Protein AF-A0A813IYH9-F1 (afdb_monomer)

Solvent-accessible surface area (backbone atoms only — not comparable to full-atom values): 14581 Å² total; per-residue (Å²): 130,84,79,92,54,54,24,44,73,44,35,47,53,50,21,51,44,41,64,74,62,58,77,65,83,88,53,50,68,46,83,44,30,84,19,68,33,44,67,48,35,49,50,47,34,58,56,35,36,60,92,52,82,44,44,76,41,50,66,57,37,40,50,68,59,30,49,50,38,15,50,58,28,40,51,45,28,56,52,36,56,56,47,36,53,55,45,50,59,29,27,66,86,48,59,69,64,43,37,53,19,44,49,46,25,40,50,20,48,37,49,28,21,47,28,38,19,50,25,35,68,34,65,82,70,44,72,68,53,32,49,54,30,46,38,45,28,60,36,20,54,36,41,30,56,37,18,59,46,32,38,58,42,46,56,78,42,68,88,40,67,69,53,52,50,51,52,52,49,36,48,53,52,23,54,52,48,34,51,43,61,69,71,56,80,59,92,58,46,69,59,54,53,51,50,49,54,50,51,59,66,52,56,51,66,86,50,41,68,62,51,32,63,76,45,33,71,72,33,34,49,26,48,52,49,13,54,48,27,48,60,67,19,45,63,30,60,71,65,50,50,69,56,98,86,39,49,16,56,41,52,20,49,51,22,46,48,52,12,49,50,27,41,47,51,25,39,42,62,55,64,34,40,46,91,92,58,80,90,73,80,85,125

InterPro domains:
  IPR004254 AdipoR/Haemolysin-III-related [PF03006] (62-264)
  IPR004254 AdipoR/Haemolysin-III-related [PTHR20855] (63-270)

pLDDT: mean 90.25, std 11.67, range [32.31, 98.81]

Radius of gyration: 22.2 Å; Cα contacts (8 Å, |Δi|>4): 341; chains: 1; bounding box: 60×32×71 Å

Mean predicted aligned error: 6.51 Å

Foldseek 3Di:
DPDPACEQVNLQVVLVCLQVVDQPPPAQEDERLPRLHAPVSVVSNVVSCVPPSYDYHHLNNCLVQLVLQLVLLVVQLVCLVVLLVLLCLLCVPPDPQLNVLSVLLSVLSNQLSVLRNLLSVCVPVDDVSNLVSVLSNLLSLLSNLLSLLSLLLCQLPPPPPVSVVLSVVSVVLSVVLSCCSNPPDDPCSVVSSVCSSLCSLCSCVVVLVVSCVLQDDVLNVLQVQLSCLQVVLVCLVVVQGDDPNHGSSSVSSVSNSSSSVSSSVSCDPRRRDHPPPDPPPPD

Structure (mmCIF, N/CA/C/O backbone):
data_AF-A0A813IYH9-F1
#
_entry.id   AF-A0A813IYH9-F1
#
loop_
_atom_site.group_PDB
_atom_site.id
_atom_site.type_symbol
_atom_site.label_atom_id
_atom_site.label_alt_id
_atom_site.label_comp_id
_atom_site.label_asym_id
_atom_site.label_entity_id
_atom_site.label_seq_id
_atom_site.pdbx_PDB_ins_code
_atom_site.Cartn_x
_atom_site.Cartn_y
_atom_site.Cartn_z
_atom_site.occupancy
_atom_site.B_iso_or_equiv
_atom_site.auth_seq_id
_atom_site.auth_comp_id
_atom_site.auth_asym_id
_atom_site.auth_atom_id
_atom_site.pdbx_PDB_model_num
ATOM 1 N N . MET A 1 1 ? -38.946 -14.714 20.397 1.00 42.00 1 MET A N 1
ATOM 2 C CA . MET A 1 1 ? -38.180 -13.608 21.008 1.00 42.00 1 MET A CA 1
ATOM 3 C C . MET A 1 1 ? -37.531 -12.836 19.873 1.00 42.00 1 MET A C 1
ATOM 5 O O . MET A 1 1 ? -36.774 -13.445 19.130 1.00 42.00 1 MET A O 1
ATOM 9 N N . ARG A 1 2 ? -37.888 -11.562 19.658 1.00 47.09 2 ARG A N 1
ATOM 10 C CA . ARG A 1 2 ? -37.080 -10.690 18.791 1.00 47.09 2 ARG A CA 1
ATOM 11 C C . ARG A 1 2 ? -35.752 -10.514 19.517 1.00 47.09 2 ARG A C 1
ATOM 13 O O . ARG A 1 2 ? -35.753 -10.178 20.694 1.00 47.09 2 ARG A O 1
ATOM 20 N N . SER A 1 3 ? -34.667 -10.886 18.866 1.00 53.50 3 SER A N 1
ATOM 21 C CA . SER A 1 3 ? -33.324 -10.895 19.426 1.00 53.50 3 SER A CA 1
ATOM 22 C C . SER A 1 3 ? -32.951 -9.521 20.004 1.00 53.50 3 SER A C 1
ATOM 24 O O . SER A 1 3 ? -32.983 -8.528 19.279 1.00 53.50 3 SER A O 1
ATOM 26 N N . CYS A 1 4 ? -32.637 -9.463 21.303 1.00 66.00 4 CYS A N 1
ATOM 27 C CA . CYS A 1 4 ? -32.217 -8.255 22.022 1.00 66.00 4 CYS A CA 1
ATOM 28 C C . CYS A 1 4 ? -30.776 -7.869 21.647 1.00 66.00 4 CYS A C 1
ATOM 30 O O . CYS A 1 4 ? -29.873 -7.977 22.471 1.00 66.00 4 CYS A O 1
ATOM 32 N N . HIS A 1 5 ? -30.545 -7.485 20.395 1.00 76.31 5 HIS A N 1
ATOM 33 C CA . HIS A 1 5 ? -29.257 -6.950 19.959 1.00 76.31 5 HIS A CA 1
ATOM 34 C C . HIS A 1 5 ? -29.277 -5.429 20.042 1.00 76.31 5 HIS A C 1
ATOM 36 O O . HIS A 1 5 ? -30.261 -4.803 19.646 1.00 76.31 5 HIS A O 1
ATOM 42 N N . PHE A 1 6 ? -28.187 -4.850 20.540 1.00 81.75 6 PHE A N 1
ATOM 43 C CA . PHE A 1 6 ? -28.007 -3.400 20.608 1.00 81.75 6 PHE A CA 1
ATOM 44 C C . PHE A 1 6 ? -28.082 -2.760 19.209 1.00 81.75 6 PHE A C 1
ATOM 46 O O . PHE A 1 6 ? -28.800 -1.780 19.007 1.00 81.75 6 PHE A O 1
ATOM 53 N N . GLY A 1 7 ? -27.400 -3.364 18.228 1.00 85.00 7 GLY A N 1
ATOM 54 C CA . GLY A 1 7 ? -27.323 -2.885 16.849 1.00 85.00 7 GLY A CA 1
ATOM 55 C C . GLY A 1 7 ? -26.677 -1.502 16.716 1.00 85.00 7 GLY A C 1
ATOM 56 O O . GLY A 1 7 ? -26.267 -0.883 17.698 1.00 85.00 7 GLY A O 1
ATOM 57 N N . ASP A 1 8 ? -26.617 -0.992 15.484 1.00 84.81 8 ASP A N 1
ATOM 58 C CA . ASP A 1 8 ? -26.091 0.354 15.216 1.00 84.81 8 ASP A CA 1
ATOM 59 C C . ASP A 1 8 ? -26.911 1.452 15.893 1.00 84.81 8 ASP A C 1
ATOM 61 O O . ASP A 1 8 ? -26.346 2.293 16.580 1.00 84.81 8 ASP A O 1
ATOM 65 N N . ALA A 1 9 ? -28.241 1.408 15.777 1.00 86.88 9 ALA A N 1
ATOM 66 C CA . ALA A 1 9 ? -29.108 2.438 16.352 1.00 86.88 9 ALA A CA 1
ATOM 67 C C . ALA A 1 9 ? -28.973 2.537 17.883 1.00 86.88 9 ALA A C 1
ATOM 69 O O . ALA A 1 9 ? -28.936 3.637 18.431 1.00 86.88 9 ALA A O 1
ATOM 70 N N . GLY A 1 10 ? -28.873 1.397 18.578 1.00 88.25 10 GLY A N 1
ATOM 71 C CA . GLY A 1 10 ? -28.616 1.388 20.016 1.00 88.25 10 GLY A CA 1
ATOM 72 C C . GLY A 1 10 ? -27.214 1.898 20.341 1.00 88.25 10 GLY A C 1
ATOM 73 O O . GLY A 1 10 ? -27.052 2.693 21.264 1.00 88.25 10 GLY A O 1
ATOM 74 N N . GLY A 1 11 ? -26.208 1.483 19.564 1.00 88.56 11 GLY A N 1
ATOM 75 C CA . GLY A 1 11 ? -24.818 1.894 19.754 1.00 88.56 11 GLY A CA 1
ATOM 76 C C . GLY A 1 11 ? -24.604 3.396 19.568 1.00 88.56 11 GLY A C 1
ATOM 77 O O . GLY A 1 11 ? -23.936 4.016 20.390 1.00 88.56 11 GLY A O 1
ATOM 78 N N . GLU A 1 12 ? -25.208 3.990 18.540 1.00 89.44 12 GLU A N 1
ATOM 79 C CA . GLU A 1 12 ? -25.157 5.432 18.276 1.00 89.44 12 GLU A CA 1
ATOM 80 C C . GLU A 1 12 ? -25.845 6.229 19.389 1.00 89.44 12 GLU A C 1
ATOM 82 O O . GLU A 1 12 ? -25.273 7.195 19.894 1.0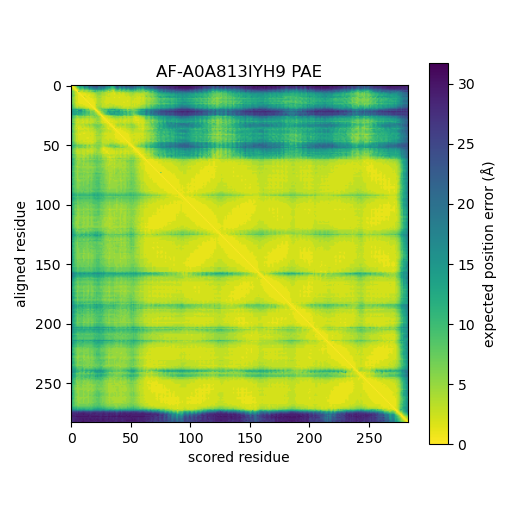0 89.44 12 GLU A O 1
ATOM 87 N N . LEU A 1 13 ? -27.030 5.790 19.831 1.00 89.38 13 LEU A N 1
ATOM 88 C CA . LEU A 1 13 ? -27.735 6.420 20.950 1.00 89.38 13 LEU A CA 1
ATOM 89 C C . LEU A 1 13 ? -26.902 6.364 22.235 1.00 89.38 13 LEU A C 1
ATOM 91 O O . LEU A 1 13 ? -26.807 7.347 22.964 1.00 89.38 13 LEU A O 1
ATOM 95 N N . PHE A 1 14 ? -26.282 5.220 22.516 1.00 89.88 14 PHE A N 1
ATOM 96 C CA . PHE A 1 14 ? -25.460 5.058 23.708 1.00 89.88 14 PHE A CA 1
ATOM 97 C C . PHE A 1 14 ? -24.167 5.878 23.644 1.00 89.88 14 PHE A C 1
ATOM 99 O O . PHE A 1 14 ? -23.770 6.450 24.655 1.00 89.88 14 PHE A O 1
ATOM 106 N N . ALA A 1 15 ? -23.542 6.003 22.469 1.00 88.56 15 ALA A N 1
ATOM 107 C CA . ALA A 1 15 ? -22.408 6.905 22.274 1.00 88.56 15 ALA A CA 1
ATOM 108 C C . ALA A 1 15 ? -22.801 8.365 22.558 1.00 88.56 15 ALA A C 1
ATOM 110 O O . ALA A 1 15 ? -22.098 9.038 23.307 1.00 88.56 15 ALA A O 1
ATOM 111 N N . ALA A 1 16 ? -23.952 8.818 22.050 1.00 88.12 16 ALA A N 1
ATOM 112 C CA . ALA A 1 16 ? -24.463 10.163 22.320 1.00 88.12 16 ALA A CA 1
ATOM 113 C C . ALA A 1 16 ? -24.704 10.404 23.823 1.00 88.12 16 ALA A C 1
ATOM 115 O O . ALA A 1 16 ? -24.289 11.430 24.356 1.00 88.12 16 ALA A O 1
ATOM 116 N N . LEU A 1 17 ? -25.281 9.430 24.538 1.00 87.38 17 LEU A N 1
ATOM 117 C CA . LEU A 1 17 ? -25.484 9.522 25.992 1.00 87.38 17 LEU A CA 1
ATOM 118 C C . LEU A 1 17 ? -24.164 9.636 26.774 1.00 87.38 17 LEU A C 1
ATOM 120 O O . LEU A 1 17 ? -24.090 10.369 27.761 1.00 87.38 17 LEU A O 1
ATOM 124 N N . LEU A 1 18 ? -23.122 8.921 26.341 1.00 86.50 18 LEU A N 1
ATOM 125 C CA . LEU A 1 18 ? -21.789 9.008 26.945 1.00 86.50 18 LEU A CA 1
ATOM 126 C C . LEU A 1 18 ? -21.128 10.374 26.689 1.00 86.50 18 LEU A C 1
ATOM 128 O O . LEU A 1 18 ? -20.447 10.892 27.576 1.00 86.50 18 LEU A O 1
ATOM 132 N N . GLU A 1 19 ? -21.340 10.967 25.511 1.00 85.06 19 GLU A N 1
ATOM 133 C CA . GLU A 1 19 ? -20.837 12.304 25.155 1.00 85.06 19 GLU A CA 1
ATOM 134 C C . GLU A 1 19 ? -21.547 13.430 25.919 1.00 85.06 19 GLU A C 1
ATOM 136 O O . GLU A 1 19 ? -20.905 14.409 26.302 1.00 85.06 19 GLU A O 1
ATOM 141 N N . GLU A 1 20 ? -22.841 13.279 26.210 1.00 84.31 20 GLU A N 1
ATOM 142 C CA . GLU A 1 20 ? -23.630 14.226 27.016 1.00 84.31 20 GLU A CA 1
ATOM 143 C C . GLU A 1 20 ? -23.222 14.258 28.502 1.00 84.31 20 GLU A C 1
ATOM 145 O O . GLU A 1 20 ? -23.741 15.063 29.277 1.00 84.31 20 GLU A O 1
ATOM 150 N N . GLY A 1 21 ? -22.271 13.414 28.916 1.00 69.38 21 GLY A N 1
ATOM 151 C CA . GLY A 1 21 ? -21.740 13.405 30.276 1.00 69.38 21 GLY A CA 1
ATOM 152 C C . GLY A 1 21 ? -22.703 12.806 31.299 1.00 69.38 21 GLY A C 1
ATOM 153 O O . GLY A 1 21 ? -22.563 13.080 32.491 1.00 69.38 21 GLY A O 1
ATOM 154 N N . GLN A 1 22 ? -23.669 11.988 30.862 1.00 67.69 22 GLN A N 1
ATOM 155 C CA . GLN A 1 22 ? -24.487 11.220 31.794 1.00 67.69 22 GLN A CA 1
ATOM 156 C C . GLN A 1 22 ? -23.584 10.271 32.587 1.00 67.69 22 GLN A C 1
ATOM 158 O O . GLN A 1 22 ? -22.950 9.375 32.026 1.00 67.69 22 GLN A O 1
ATOM 163 N N . GLU A 1 23 ? -23.501 10.481 33.903 1.00 63.59 23 GLU A N 1
ATOM 164 C CA . GLU A 1 23 ? -22.720 9.608 34.772 1.00 63.59 23 GLU A CA 1
ATOM 165 C C . GLU A 1 23 ? -23.307 8.195 34.747 1.00 63.59 23 GLU A C 1
ATOM 167 O O . GLU A 1 23 ? -24.430 7.941 35.188 1.00 63.59 23 GLU A O 1
ATOM 172 N N . VAL A 1 24 ? -22.514 7.243 34.257 1.00 65.94 24 VAL A N 1
ATOM 173 C CA . VAL A 1 24 ? -22.833 5.817 34.330 1.00 65.94 24 VAL A CA 1
ATOM 174 C C . VAL A 1 24 ? -22.566 5.359 35.767 1.00 65.94 24 VAL A C 1
ATOM 176 O O . VAL A 1 24 ? -21.493 4.850 36.093 1.00 65.94 24 VAL A O 1
ATOM 179 N N . HIS A 1 25 ? -23.503 5.631 36.679 1.00 70.31 25 HIS A N 1
ATOM 180 C CA . HIS A 1 25 ? -23.331 5.357 38.108 1.00 70.31 25 HIS A CA 1
ATOM 181 C C . HIS A 1 25 ? -23.068 3.861 38.366 1.00 70.31 25 HIS A C 1
ATOM 183 O O . HIS A 1 25 ? -23.961 3.024 38.251 1.00 70.31 25 HIS A O 1
ATOM 189 N N . GLY A 1 26 ? -21.826 3.529 38.733 1.00 77.00 26 GLY A N 1
ATOM 190 C CA . GLY A 1 26 ? -21.407 2.191 39.167 1.00 77.00 26 GLY A CA 1
ATOM 191 C C . GLY A 1 26 ? -21.170 1.160 38.057 1.00 77.00 26 GLY A C 1
ATOM 192 O O . GLY A 1 26 ? -20.737 0.050 38.364 1.00 77.00 26 GLY A O 1
ATOM 193 N N . LEU A 1 27 ? -21.412 1.492 36.783 1.00 82.62 27 LEU A N 1
ATOM 194 C CA . LEU A 1 27 ? -21.144 0.577 35.672 1.00 82.62 27 LEU A CA 1
ATOM 195 C C . LEU A 1 27 ? -19.681 0.699 35.229 1.00 82.62 27 LEU A C 1
ATOM 197 O O . LEU A 1 27 ? -19.296 1.645 34.547 1.00 82.62 27 LEU A O 1
ATOM 201 N N . GLU A 1 28 ? -18.860 -0.272 35.617 1.00 85.62 28 GLU A N 1
ATOM 202 C CA . GLU A 1 28 ? -17.426 -0.283 35.288 1.00 85.62 28 GLU A CA 1
ATOM 203 C C . GLU A 1 28 ? -17.113 -1.060 34.008 1.00 85.62 28 GLU A C 1
ATOM 205 O O . GLU A 1 28 ? -16.129 -0.774 33.327 1.00 85.62 28 GLU A O 1
ATOM 210 N N . ARG A 1 29 ? -17.951 -2.039 33.653 1.00 86.44 29 ARG A N 1
ATOM 211 C CA . ARG A 1 29 ? -17.744 -2.901 32.490 1.00 86.44 29 ARG A CA 1
ATOM 212 C C . ARG A 1 29 ? -19.062 -3.194 31.795 1.00 86.44 29 ARG A C 1
ATOM 214 O O . ARG A 1 29 ? -20.039 -3.549 32.450 1.00 86.44 29 ARG A O 1
ATOM 221 N N . LEU A 1 30 ? -19.063 -3.090 30.473 1.00 88.50 30 LEU A N 1
ATOM 222 C CA . LEU A 1 30 ? -20.193 -3.465 29.636 1.00 88.50 30 LEU A CA 1
ATOM 223 C C . LEU A 1 30 ? -19.690 -4.274 28.438 1.00 88.50 30 LEU A C 1
ATOM 225 O O . LEU A 1 30 ? -18.882 -3.798 27.637 1.00 88.50 30 LEU A O 1
ATOM 229 N N . ASP A 1 31 ? -20.168 -5.513 28.347 1.00 87.75 31 ASP A N 1
ATOM 230 C CA . ASP A 1 31 ? -19.857 -6.419 27.248 1.00 87.75 31 ASP A CA 1
ATOM 231 C C . ASP A 1 31 ? -20.878 -6.253 26.121 1.00 87.75 31 ASP A C 1
ATOM 233 O O . ASP A 1 31 ? -22.079 -6.466 26.304 1.00 87.75 31 ASP A O 1
ATOM 237 N N . LEU A 1 32 ? -20.384 -5.844 24.955 1.00 88.19 32 LEU A N 1
ATOM 238 C CA . LEU A 1 32 ? -21.160 -5.658 23.743 1.00 88.19 32 LEU A CA 1
ATOM 239 C C . LEU A 1 32 ? -20.646 -6.526 22.587 1.00 88.19 32 LEU A C 1
ATOM 241 O O . LEU A 1 32 ? -21.068 -6.296 21.459 1.00 88.19 32 LEU A O 1
ATOM 245 N N . GLU A 1 33 ? -19.798 -7.534 22.816 1.00 84.56 33 GLU A N 1
ATOM 246 C CA . GLU A 1 33 ? -19.069 -8.264 21.762 1.00 84.56 33 GLU A CA 1
ATOM 247 C C . GLU A 1 33 ? -19.972 -8.932 20.708 1.00 84.56 33 GLU A C 1
ATOM 249 O O . GLU A 1 33 ? -19.558 -9.071 19.565 1.00 84.56 33 GLU A O 1
ATOM 254 N N . ASN A 1 34 ? -21.219 -9.282 21.035 1.00 83.56 34 ASN A N 1
ATOM 255 C CA . ASN A 1 34 ? -22.145 -9.972 20.122 1.00 83.56 34 ASN A CA 1
ATOM 256 C C . ASN A 1 34 ? -23.445 -9.187 19.886 1.00 83.56 34 ASN A C 1
ATOM 258 O O . ASN A 1 34 ? -24.551 -9.729 19.978 1.00 83.56 34 ASN A O 1
ATOM 262 N N . ASN A 1 35 ? -23.321 -7.887 19.613 1.00 86.69 35 ASN A N 1
ATOM 263 C CA . ASN A 1 35 ? -24.466 -6.981 19.508 1.00 86.69 35 ASN A CA 1
ATOM 264 C C . ASN A 1 35 ? -24.733 -6.427 18.107 1.00 86.69 35 ASN A C 1
ATOM 266 O O . ASN A 1 35 ? -25.594 -5.560 17.974 1.00 86.69 35 ASN A O 1
ATOM 270 N N . PHE A 1 36 ? -24.075 -6.954 17.069 1.00 82.38 36 PHE A N 1
ATOM 271 C CA . PHE A 1 36 ? -24.267 -6.534 15.673 1.00 82.38 36 PHE A CA 1
ATOM 272 C C . PHE A 1 36 ? -24.060 -5.024 15.478 1.00 82.38 36 PHE A C 1
ATOM 274 O O . PHE A 1 36 ? -24.800 -4.365 14.748 1.00 82.38 36 PHE A O 1
ATOM 281 N N . ILE A 1 37 ? -23.063 -4.475 16.170 1.00 84.88 37 ILE A N 1
ATOM 282 C CA . ILE A 1 37 ? -22.688 -3.064 16.096 1.00 84.88 37 ILE A CA 1
ATOM 283 C C . ILE A 1 37 ? -21.672 -2.903 14.959 1.00 84.88 37 ILE A C 1
ATOM 285 O O . ILE A 1 37 ? -20.691 -3.637 14.897 1.00 84.88 37 ILE A O 1
ATOM 289 N N . SER A 1 38 ? -21.882 -1.975 14.029 1.00 78.44 38 SER A N 1
ATOM 290 C CA . SER A 1 38 ? -20.928 -1.753 12.941 1.00 78.44 38 SER A CA 1
ATOM 291 C C . SER A 1 38 ? -19.618 -1.149 13.443 1.00 78.44 38 SER A C 1
ATOM 293 O O . SER A 1 38 ? -19.553 -0.508 14.492 1.00 78.44 38 SER A O 1
ATOM 295 N N . PHE A 1 39 ? -18.564 -1.291 12.638 1.00 76.50 39 PHE A N 1
ATOM 296 C CA . PHE A 1 39 ? -17.247 -0.726 12.921 1.00 76.50 39 PHE A CA 1
ATOM 297 C C . PHE A 1 39 ? -17.279 0.773 13.265 1.00 76.50 39 PHE A C 1
ATOM 299 O O . PHE A 1 39 ? -16.653 1.187 14.239 1.00 76.50 39 PHE A O 1
ATOM 306 N N . HIS A 1 40 ? -18.033 1.577 12.505 1.00 76.00 40 HIS A N 1
ATOM 307 C CA . HIS A 1 40 ? -18.174 3.015 12.749 1.00 76.00 40 HIS A CA 1
ATOM 308 C C . HIS A 1 40 ? -18.759 3.283 14.140 1.00 76.00 40 HIS A C 1
ATOM 310 O O . HIS A 1 40 ? -18.196 4.043 14.923 1.00 76.00 40 HIS A O 1
ATOM 316 N N . THR A 1 41 ? -19.849 2.601 14.478 1.00 82.19 41 THR A N 1
ATOM 317 C CA . THR A 1 41 ? -20.513 2.746 15.774 1.00 82.19 41 THR A CA 1
ATOM 318 C C . THR A 1 41 ? -19.628 2.252 16.918 1.00 82.19 41 THR A C 1
ATOM 320 O O . THR A 1 41 ? -19.560 2.902 17.960 1.00 82.19 41 THR A O 1
ATOM 323 N N . CYS A 1 42 ? -18.868 1.168 16.723 1.00 85.19 42 CYS A N 1
ATOM 324 C CA . CYS A 1 42 ? -17.845 0.742 17.678 1.00 85.19 42 CYS A CA 1
ATOM 325 C C . CYS A 1 42 ? -16.791 1.835 17.906 1.00 85.19 42 CYS A C 1
ATOM 327 O O . CYS A 1 42 ? -16.421 2.070 19.053 1.00 85.19 42 CYS A O 1
ATOM 329 N N . GLN A 1 43 ? -16.332 2.530 16.856 1.00 80.75 43 GLN A N 1
ATOM 330 C CA . GLN A 1 43 ? -15.386 3.643 16.993 1.00 80.75 43 GLN A CA 1
ATOM 331 C C . GLN A 1 43 ? -15.988 4.836 17.739 1.00 80.75 43 GLN A C 1
ATOM 333 O O . GLN A 1 43 ? -15.314 5.387 18.610 1.00 80.75 43 GLN A O 1
ATOM 338 N N . CYS A 1 44 ? -17.231 5.218 17.434 1.00 83.81 44 CYS A N 1
ATOM 339 C CA . CYS A 1 44 ? -17.947 6.273 18.156 1.00 83.81 44 CYS A CA 1
ATOM 340 C C . CYS A 1 44 ? -18.066 5.931 19.643 1.00 83.81 44 CYS A C 1
ATOM 342 O O . CYS A 1 44 ? -17.668 6.727 20.486 1.00 83.81 44 CYS A O 1
ATOM 344 N N . LEU A 1 45 ? -18.495 4.710 19.971 1.00 87.62 45 LEU A N 1
ATOM 345 C CA . LEU A 1 45 ? -18.578 4.221 21.348 1.00 87.62 45 LEU A CA 1
ATOM 346 C C . LEU A 1 45 ? -17.226 4.254 22.065 1.00 87.62 45 LEU A C 1
ATOM 348 O O . LEU A 1 45 ? -17.136 4.723 23.197 1.00 87.62 45 LEU A O 1
ATOM 352 N N . GLN A 1 46 ? -16.163 3.796 21.403 1.00 84.81 46 GLN A N 1
ATOM 353 C CA . GLN A 1 46 ? -14.813 3.824 21.966 1.00 84.81 46 GLN A CA 1
ATOM 354 C C . GLN A 1 46 ? -14.279 5.240 22.165 1.00 84.81 46 GLN A C 1
ATOM 356 O O . GLN A 1 46 ? -13.464 5.444 23.059 1.00 84.81 46 GLN A O 1
ATOM 361 N N . GLN A 1 47 ? -14.663 6.200 21.320 1.00 83.81 47 GLN A N 1
ATOM 362 C CA . GLN A 1 47 ? -14.295 7.607 21.478 1.00 83.81 47 GLN A CA 1
ATOM 363 C C . GLN A 1 47 ? -15.086 8.257 22.610 1.00 83.81 47 GLN A C 1
ATOM 365 O O . GLN A 1 47 ? -14.469 8.868 23.479 1.00 83.81 47 GLN A O 1
ATOM 370 N N . ALA A 1 48 ? -16.403 8.059 22.642 1.00 85.50 48 ALA A N 1
ATOM 371 C CA . ALA A 1 48 ? -17.295 8.567 23.678 1.00 85.50 48 ALA A CA 1
ATOM 372 C C . ALA A 1 48 ? -16.947 8.017 25.072 1.00 85.50 48 ALA A C 1
ATOM 374 O O . ALA A 1 48 ? -17.067 8.715 26.074 1.00 85.50 48 ALA A O 1
ATOM 375 N N . SER A 1 49 ? -16.435 6.783 25.155 1.00 84.69 49 SER A N 1
ATOM 376 C CA . SER A 1 49 ? -15.975 6.200 26.419 1.00 84.69 49 SER A CA 1
ATOM 377 C C . SER A 1 49 ? -14.586 6.685 26.865 1.00 84.69 49 SER A C 1
ATOM 379 O O . SER A 1 49 ? -14.144 6.326 27.959 1.00 84.69 49 SER A O 1
ATOM 381 N N . ARG A 1 50 ? -13.841 7.463 26.061 1.00 79.94 50 ARG A N 1
ATOM 382 C CA . ARG A 1 50 ? -12.510 7.958 26.470 1.00 79.94 50 ARG A CA 1
ATOM 383 C C . ARG A 1 50 ? -12.648 8.949 27.620 1.00 79.94 50 ARG A C 1
ATOM 385 O O . ARG A 1 50 ? -13.257 9.998 27.474 1.00 79.94 50 ARG A O 1
ATOM 392 N N . GLY A 1 51 ? -12.011 8.635 28.746 1.00 74.25 51 GLY A N 1
ATOM 393 C CA . GLY A 1 51 ? -12.062 9.461 29.958 1.00 74.25 51 GLY A CA 1
ATOM 394 C C . GLY A 1 51 ? -13.171 9.066 30.936 1.00 74.25 51 GLY A C 1
ATOM 395 O O . GLY A 1 51 ? -13.182 9.563 32.058 1.00 74.25 51 GLY A O 1
ATOM 396 N N . GLN A 1 52 ? -14.044 8.129 30.557 1.00 79.38 52 GLN A N 1
ATOM 397 C CA . GLN A 1 52 ? -15.010 7.495 31.453 1.00 79.38 52 GLN A CA 1
ATOM 398 C C . GLN A 1 52 ? -14.349 6.330 32.214 1.00 79.38 52 GLN A C 1
ATOM 400 O O . GLN A 1 52 ? -13.382 5.729 31.740 1.00 79.38 52 GLN A O 1
ATOM 405 N N . LYS A 1 53 ? -14.888 5.960 33.386 1.00 82.19 53 LYS A N 1
ATOM 406 C CA . LYS A 1 53 ? -14.483 4.728 34.104 1.00 82.19 53 LYS A CA 1
ATOM 407 C C . LYS A 1 53 ? -15.010 3.441 33.448 1.00 82.19 53 LYS A C 1
ATOM 409 O O . LYS A 1 53 ? -14.591 2.353 33.832 1.00 82.19 53 LYS A O 1
ATOM 414 N N . LEU A 1 54 ? -15.915 3.566 32.479 1.00 84.88 54 LEU A N 1
ATOM 415 C CA . LEU A 1 54 ? -16.580 2.457 31.805 1.00 84.88 54 LEU A CA 1
ATOM 416 C C . LEU A 1 54 ? -15.672 1.792 30.758 1.00 84.88 54 LEU A C 1
ATOM 418 O O . LEU A 1 54 ? -15.223 2.432 29.807 1.00 84.88 54 LEU A O 1
ATOM 422 N N . GLN A 1 55 ? -15.466 0.482 30.888 1.00 84.88 55 GLN A N 1
ATOM 423 C CA . GLN A 1 55 ? -14.775 -0.351 29.906 1.00 84.88 55 GLN A CA 1
ATOM 424 C C . GLN A 1 55 ? -15.777 -1.063 28.991 1.00 84.88 55 GLN A C 1
ATOM 426 O O . GLN A 1 55 ? -16.571 -1.888 29.447 1.00 84.88 55 GLN A O 1
ATOM 431 N N . LEU A 1 56 ? -15.705 -0.774 27.690 1.00 87.19 56 LEU A N 1
ATOM 432 C CA . LEU A 1 56 ? -16.538 -1.399 26.661 1.00 87.19 56 LEU A CA 1
ATOM 433 C C . LEU A 1 56 ? -15.794 -2.544 25.971 1.00 87.19 56 LEU A C 1
ATOM 435 O O . LEU A 1 56 ? -14.706 -2.340 25.427 1.00 87.19 56 LEU A O 1
ATOM 439 N N . GLN A 1 57 ? -16.399 -3.732 25.932 1.00 87.12 57 GLN A N 1
ATOM 440 C CA . GLN A 1 57 ? -15.924 -4.829 25.085 1.00 87.12 57 GLN A CA 1
ATOM 441 C C . GLN A 1 57 ? -16.708 -4.842 23.775 1.00 87.12 57 GLN A C 1
ATOM 443 O O . GLN A 1 57 ? -17.899 -5.130 23.753 1.00 87.12 57 GLN A O 1
ATOM 448 N N . LEU A 1 58 ? -16.040 -4.481 22.679 1.00 86.88 58 LEU A N 1
ATOM 449 C CA . LEU A 1 58 ? -16.657 -4.332 21.353 1.00 86.88 58 LEU A CA 1
ATOM 450 C C . LEU A 1 58 ? -16.063 -5.280 20.305 1.00 86.88 58 LEU A C 1
ATOM 452 O O . LEU A 1 58 ? -16.609 -5.380 19.209 1.00 86.88 58 LEU A O 1
ATOM 456 N N . VAL A 1 59 ? -14.969 -5.972 20.646 1.00 83.62 59 VAL A N 1
ATOM 457 C CA . VAL A 1 59 ? -14.087 -6.694 19.712 1.00 83.62 59 VAL A CA 1
ATOM 458 C C . VAL A 1 59 ? -14.846 -7.732 18.884 1.00 83.62 59 VAL A C 1
ATOM 460 O O . VAL A 1 59 ? -14.636 -7.811 17.676 1.00 83.62 59 VAL A O 1
ATOM 463 N N . GLY A 1 60 ? -15.782 -8.471 19.491 1.00 83.19 60 GLY A N 1
ATOM 464 C CA . GLY A 1 60 ? -16.566 -9.490 18.784 1.00 83.19 60 GLY A CA 1
ATOM 465 C C . GLY A 1 60 ? -17.391 -8.952 17.604 1.00 83.19 60 GLY A C 1
ATOM 466 O O . GLY A 1 60 ? -17.614 -9.674 16.634 1.00 83.19 60 GLY A O 1
ATOM 467 N N . ASN A 1 61 ? -17.758 -7.663 17.604 1.00 84.19 61 ASN A N 1
ATOM 468 C CA . ASN A 1 61 ? -18.513 -7.071 16.497 1.00 84.19 61 ASN A CA 1
ATOM 469 C C . ASN A 1 61 ? -17.649 -6.829 15.249 1.00 84.19 61 ASN A C 1
ATOM 471 O O . ASN A 1 61 ? -18.181 -6.666 14.154 1.00 84.19 61 ASN A O 1
ATOM 475 N N . GLN A 1 62 ? -16.322 -6.804 15.402 1.00 84.44 62 GLN A N 1
ATOM 476 C CA . GLN A 1 62 ? -15.374 -6.504 14.327 1.00 84.44 62 GLN A CA 1
ATOM 477 C C . GLN A 1 62 ? -14.856 -7.767 13.626 1.00 84.44 62 GLN A C 1
ATOM 479 O O . GLN A 1 62 ? -14.199 -7.656 12.596 1.00 84.44 62 GLN A O 1
ATOM 484 N N . VAL A 1 63 ? -15.184 -8.966 14.131 1.00 88.38 63 VAL A N 1
ATOM 485 C CA . VAL A 1 63 ? -14.631 -10.247 13.650 1.00 88.38 63 VAL A CA 1
ATOM 486 C C . VAL A 1 63 ? -14.773 -10.403 12.139 1.00 88.38 63 VAL A C 1
ATOM 488 O O . VAL A 1 63 ? -13.798 -10.717 11.463 1.00 88.38 63 VAL A O 1
ATOM 491 N N . LEU A 1 64 ? -15.974 -10.183 11.596 1.00 88.06 64 LEU A N 1
ATOM 492 C CA . LEU A 1 64 ? -16.214 -10.354 10.163 1.00 88.06 64 LEU A CA 1
ATOM 493 C C . LEU A 1 64 ? -15.393 -9.361 9.333 1.00 88.06 64 LEU A C 1
ATOM 495 O O . LEU A 1 64 ? -14.790 -9.755 8.339 1.00 88.06 64 LEU A O 1
ATOM 499 N N . ASP A 1 65 ? -15.353 -8.099 9.754 1.00 89.44 65 ASP A N 1
ATOM 500 C CA . ASP A 1 65 ? -14.680 -7.026 9.021 1.00 89.44 65 ASP A CA 1
ATOM 501 C C . ASP A 1 65 ? -13.167 -7.271 8.993 1.00 89.44 65 ASP A C 1
ATOM 503 O O . ASP A 1 65 ? -12.543 -7.224 7.934 1.00 89.44 65 ASP A O 1
ATOM 507 N N . GLU A 1 66 ? -12.594 -7.640 10.136 1.00 92.56 66 GLU A N 1
ATOM 508 C CA . GLU A 1 66 ? -11.174 -7.957 10.286 1.00 92.56 66 GLU A CA 1
ATOM 509 C C . GLU A 1 66 ? -10.787 -9.237 9.532 1.00 92.56 66 GLU A C 1
ATOM 511 O O . GLU A 1 66 ? -9.760 -9.264 8.853 1.00 92.56 66 GLU A O 1
ATOM 516 N N . VAL A 1 67 ? -11.638 -10.272 9.528 1.00 94.62 67 VAL A N 1
ATOM 517 C CA . VAL A 1 67 ? -11.423 -11.476 8.704 1.00 94.62 67 VAL A CA 1
ATOM 518 C C . VAL A 1 67 ? -11.469 -11.141 7.214 1.00 94.62 67 VAL A C 1
ATOM 520 O O . VAL A 1 67 ? -10.607 -11.599 6.466 1.00 94.62 67 VAL A O 1
ATOM 523 N N . MET A 1 68 ? -12.430 -10.332 6.761 1.00 94.75 68 MET A N 1
ATOM 524 C CA . MET A 1 68 ? -12.507 -9.904 5.359 1.00 94.75 68 MET A CA 1
ATOM 525 C C . MET A 1 68 ? -11.255 -9.126 4.943 1.00 94.75 68 MET A C 1
ATOM 527 O O . MET A 1 68 ? -10.694 -9.394 3.879 1.00 94.75 68 MET A O 1
ATOM 531 N N . ASN A 1 69 ? -10.785 -8.220 5.802 1.00 95.62 69 ASN A N 1
ATOM 532 C CA . ASN A 1 69 ? -9.570 -7.440 5.585 1.00 95.62 69 ASN A CA 1
ATOM 533 C C . ASN A 1 69 ? -8.309 -8.320 5.552 1.00 95.62 69 ASN A C 1
ATOM 535 O O . ASN A 1 69 ? -7.466 -8.159 4.665 1.00 95.62 69 ASN A O 1
ATOM 539 N N . ALA A 1 70 ? -8.190 -9.271 6.484 1.00 97.00 70 ALA A N 1
ATOM 540 C CA . ALA A 1 70 ? -7.071 -10.206 6.552 1.00 97.00 70 ALA A CA 1
ATOM 541 C C . ALA A 1 70 ? -7.047 -11.153 5.345 1.00 97.00 70 ALA A C 1
ATOM 543 O O . ALA A 1 70 ? -5.988 -11.386 4.771 1.00 97.00 70 ALA A O 1
ATOM 544 N N . VAL A 1 71 ? -8.201 -11.670 4.911 1.00 98.00 71 VAL A N 1
ATOM 545 C CA . VAL A 1 71 ? -8.297 -12.564 3.745 1.00 98.00 71 VAL A CA 1
ATOM 546 C C . VAL A 1 71 ? -7.968 -11.824 2.450 1.00 98.00 71 VAL A C 1
ATOM 548 O O . VAL A 1 71 ? -7.233 -12.360 1.619 1.00 98.00 71 VAL A O 1
ATOM 551 N N . SER A 1 72 ? -8.464 -10.597 2.263 1.00 97.75 72 SER A N 1
ATOM 552 C CA . SER A 1 72 ? -8.231 -9.843 1.026 1.00 97.75 72 SER A CA 1
ATOM 553 C C . SER A 1 72 ? -6.745 -9.545 0.804 1.00 97.75 72 SER A C 1
ATOM 555 O O . SER A 1 72 ? -6.221 -9.772 -0.288 1.00 97.75 72 SER A O 1
ATOM 557 N N . HIS A 1 73 ? -6.036 -9.092 1.839 1.00 98.19 73 HIS A N 1
ATOM 558 C CA . HIS A 1 73 ? -4.594 -8.846 1.763 1.00 98.19 73 HIS A CA 1
ATOM 559 C C . HIS A 1 73 ? -3.750 -10.111 1.940 1.00 98.19 73 HIS A C 1
ATOM 561 O O . HIS A 1 73 ? -2.670 -10.185 1.357 1.00 98.19 73 HIS A O 1
ATOM 567 N N . GLY A 1 74 ? -4.261 -11.145 2.611 1.00 98.44 74 GLY A N 1
ATOM 568 C CA . GLY A 1 74 ? -3.640 -12.468 2.661 1.00 98.44 74 GLY A CA 1
ATOM 569 C C . GLY A 1 74 ? -3.581 -13.128 1.282 1.00 98.44 74 GLY A C 1
ATOM 570 O O . GLY A 1 74 ? -2.558 -13.704 0.913 1.00 98.44 74 GLY A O 1
ATOM 571 N N . LEU A 1 75 ? -4.625 -12.969 0.460 1.00 98.44 75 LEU A N 1
ATOM 572 C CA . LEU A 1 75 ? -4.577 -13.352 -0.954 1.00 98.44 75 LEU A CA 1
ATOM 573 C C . LEU A 1 75 ? -3.529 -12.528 -1.716 1.00 98.44 75 LEU A C 1
ATOM 575 O O . LEU A 1 75 ? -2.742 -13.089 -2.479 1.00 98.44 75 LEU A O 1
ATOM 579 N N . GLY A 1 76 ? -3.481 -11.216 -1.469 1.00 98.44 76 GLY A N 1
ATOM 580 C CA . GLY A 1 76 ? -2.442 -10.332 -2.003 1.00 98.44 76 GLY A CA 1
ATOM 581 C C . GLY A 1 76 ? -1.025 -10.793 -1.653 1.00 98.44 76 GLY A C 1
ATOM 582 O O . GLY A 1 76 ? -0.158 -10.789 -2.522 1.00 98.44 76 GLY A O 1
ATOM 583 N N . LEU A 1 77 ? -0.799 -11.283 -0.430 1.00 98.69 77 LEU A N 1
ATOM 584 C CA . LEU A 1 77 ? 0.483 -11.836 0.009 1.00 98.69 77 LEU A CA 1
ATOM 585 C C . LEU A 1 77 ? 0.879 -13.069 -0.806 1.00 98.69 77 LEU A C 1
ATOM 587 O O . LEU A 1 77 ? 1.994 -13.134 -1.319 1.00 98.69 77 LEU A O 1
ATOM 591 N N . LEU A 1 78 ? -0.029 -14.034 -0.964 1.00 98.62 78 LEU A N 1
ATOM 592 C CA . LEU A 1 78 ? 0.245 -15.233 -1.762 1.00 98.62 78 LEU A CA 1
ATOM 593 C C . LEU A 1 78 ? 0.599 -14.865 -3.208 1.00 98.62 78 LEU A C 1
ATOM 595 O O . LEU A 1 78 ? 1.584 -15.366 -3.757 1.00 98.62 78 LEU A O 1
ATOM 599 N N . LEU A 1 79 ? -0.160 -13.940 -3.801 1.00 98.44 79 LEU A N 1
ATOM 600 C CA . LEU A 1 79 ? 0.109 -13.420 -5.140 1.00 98.44 79 LEU A CA 1
ATOM 601 C C . LEU A 1 79 ? 1.445 -12.672 -5.209 1.00 98.44 79 LEU A C 1
ATOM 603 O O . LEU A 1 79 ? 2.170 -12.842 -6.184 1.00 98.44 79 LEU A O 1
ATOM 607 N N . ALA A 1 80 ? 1.808 -11.891 -4.190 1.00 98.50 80 ALA A N 1
ATOM 608 C CA . ALA A 1 80 ? 3.075 -11.168 -4.131 1.00 98.50 80 ALA A CA 1
ATOM 609 C C . ALA A 1 80 ? 4.280 -12.108 -3.996 1.00 98.50 80 ALA A C 1
ATOM 611 O O . ALA A 1 80 ? 5.305 -11.861 -4.624 1.00 98.50 80 ALA A O 1
ATOM 612 N N . ILE A 1 81 ? 4.172 -13.203 -3.236 1.00 98.69 81 ILE A N 1
ATOM 613 C CA . ILE A 1 81 ? 5.237 -14.213 -3.121 1.00 98.69 81 ILE A CA 1
ATOM 614 C C . ILE A 1 81 ? 5.468 -14.885 -4.476 1.00 98.69 81 ILE A C 1
ATOM 616 O O . ILE A 1 81 ? 6.595 -14.920 -4.974 1.00 98.69 81 ILE A O 1
ATOM 620 N N . VAL A 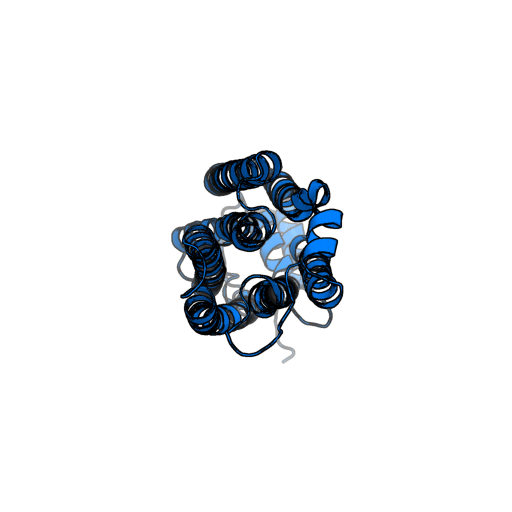1 82 ? 4.397 -15.378 -5.104 1.00 98.44 82 VAL A N 1
ATOM 621 C CA . VAL A 1 82 ? 4.467 -16.005 -6.433 1.00 98.44 82 VAL A CA 1
ATOM 622 C C . VAL A 1 82 ? 4.963 -14.996 -7.471 1.00 98.44 82 VAL A C 1
ATOM 624 O O . VAL A 1 82 ? 5.853 -15.292 -8.268 1.00 98.44 82 VAL A O 1
ATOM 627 N N . GLY A 1 83 ? 4.437 -13.775 -7.426 1.00 97.88 83 GLY A N 1
ATOM 628 C CA . GLY A 1 83 ? 4.795 -12.697 -8.332 1.00 97.88 83 GLY A CA 1
ATOM 629 C C . GLY A 1 83 ? 6.268 -12.303 -8.236 1.00 97.88 83 GLY A C 1
ATOM 630 O O . GLY A 1 83 ? 6.900 -12.083 -9.274 1.00 97.88 83 GLY A O 1
ATOM 631 N N . SER A 1 84 ? 6.834 -12.284 -7.024 1.00 98.50 84 SER A N 1
ATOM 632 C CA . SER A 1 84 ? 8.260 -12.046 -6.780 1.00 98.50 84 SER A CA 1
ATOM 633 C C . SER A 1 84 ? 9.150 -13.079 -7.462 1.00 98.50 84 SER A C 1
ATOM 635 O O . SER A 1 84 ? 10.197 -12.711 -7.994 1.00 98.50 84 SER A O 1
ATOM 637 N N . VAL A 1 85 ? 8.740 -14.353 -7.500 1.00 97.94 85 VAL A N 1
ATOM 638 C CA . VAL A 1 85 ? 9.485 -15.408 -8.209 1.00 97.94 85 VAL A CA 1
ATOM 639 C C . VAL A 1 85 ? 9.526 -15.113 -9.708 1.00 97.94 85 VAL A C 1
ATOM 641 O O . VAL A 1 85 ? 10.607 -15.085 -10.296 1.00 97.94 85 VAL A O 1
ATOM 644 N N . PHE A 1 86 ? 8.379 -14.820 -10.326 1.00 97.62 86 PHE A N 1
ATOM 645 C CA . PHE A 1 86 ? 8.318 -14.507 -11.759 1.00 97.62 86 PHE A CA 1
ATOM 646 C C . PHE A 1 86 ? 9.102 -13.243 -12.125 1.00 97.62 86 PHE A C 1
ATOM 648 O O . PHE A 1 86 ? 9.842 -13.254 -13.108 1.00 97.62 86 PHE A O 1
ATOM 655 N N . LEU A 1 87 ? 8.999 -12.178 -11.324 1.00 97.75 87 LEU A N 1
ATOM 656 C CA . LEU A 1 87 ? 9.782 -10.958 -11.532 1.00 97.75 87 LEU A CA 1
ATOM 657 C C . LEU A 1 87 ? 11.283 -11.194 -11.335 1.00 97.75 87 LEU A C 1
ATOM 659 O O . LEU A 1 87 ? 12.086 -10.670 -12.104 1.00 97.75 87 LEU A O 1
ATOM 663 N N . GLY A 1 88 ? 11.672 -12.011 -10.353 1.00 97.12 88 GLY A N 1
ATOM 664 C CA . GLY A 1 88 ? 13.065 -12.398 -10.132 1.00 97.12 88 GLY A CA 1
ATOM 665 C C . GLY A 1 88 ? 13.654 -13.157 -11.322 1.00 97.12 88 GLY A C 1
ATOM 666 O O . GLY A 1 88 ? 14.759 -12.841 -11.766 1.00 97.12 88 GLY A O 1
ATOM 667 N N . ILE A 1 89 ? 12.893 -14.096 -11.894 1.00 96.50 89 ILE A N 1
ATOM 668 C CA . ILE A 1 89 ? 13.273 -14.807 -13.123 1.00 96.50 89 ILE A CA 1
ATOM 669 C C . ILE A 1 89 ? 13.393 -13.820 -14.289 1.00 96.50 89 ILE A C 1
ATOM 671 O O . ILE A 1 89 ? 14.411 -13.812 -14.978 1.00 96.50 89 ILE A O 1
ATOM 675 N N . ALA A 1 90 ? 12.406 -12.945 -14.487 1.00 95.38 90 ALA A N 1
ATOM 676 C CA . ALA A 1 90 ? 12.396 -11.992 -15.597 1.00 95.38 90 ALA A CA 1
ATOM 677 C C . ALA A 1 90 ? 13.525 -10.943 -15.521 1.00 95.38 90 ALA A C 1
ATOM 679 O O . ALA A 1 90 ? 14.058 -10.508 -16.544 1.00 95.38 90 ALA A O 1
ATOM 680 N N . ALA A 1 91 ? 13.939 -10.572 -14.308 1.00 96.00 91 ALA A N 1
ATOM 681 C CA . ALA A 1 91 ? 15.048 -9.655 -14.067 1.00 96.00 91 ALA A CA 1
ATOM 682 C C . ALA A 1 91 ? 16.433 -10.335 -14.093 1.00 96.00 91 ALA A C 1
ATOM 684 O O . ALA A 1 91 ? 17.449 -9.638 -14.116 1.00 96.00 91 ALA A O 1
ATOM 685 N N . SER A 1 92 ? 16.507 -11.671 -14.087 1.00 94.19 92 SER A N 1
ATOM 686 C CA . SER A 1 92 ? 17.755 -12.424 -13.870 1.00 94.19 92 SER A CA 1
ATOM 687 C C . SER A 1 92 ? 18.857 -12.136 -14.900 1.00 94.19 92 SER A C 1
ATOM 689 O O . SER A 1 92 ? 20.035 -12.098 -14.540 1.00 94.19 92 SER A O 1
ATOM 691 N N . GLU A 1 93 ? 18.487 -11.824 -16.140 1.00 91.00 93 GLU A N 1
ATOM 692 C CA . GLU A 1 93 ? 19.414 -11.482 -17.229 1.00 91.00 93 GLU A CA 1
ATOM 693 C C . GLU A 1 93 ? 19.535 -9.967 -17.473 1.00 91.00 93 GLU A C 1
ATOM 695 O O . GLU A 1 93 ? 20.248 -9.525 -18.372 1.00 91.00 93 GLU A O 1
ATOM 700 N N . LYS A 1 94 ? 18.846 -9.137 -16.681 1.00 93.25 94 LYS A N 1
ATOM 701 C CA . LYS A 1 94 ? 18.871 -7.674 -16.829 1.00 93.25 94 LYS A CA 1
ATOM 702 C C . LYS A 1 94 ? 20.107 -7.061 -16.149 1.00 93.25 94 LYS A C 1
ATOM 704 O O . LYS A 1 94 ? 20.730 -7.706 -15.306 1.00 93.25 94 LYS A O 1
ATOM 709 N N . PRO A 1 95 ? 20.477 -5.806 -16.460 1.00 94.62 95 PRO A N 1
ATOM 710 C CA . PRO A 1 95 ? 21.538 -5.100 -15.744 1.00 94.62 95 PRO A CA 1
ATOM 711 C C . PRO A 1 95 ? 21.314 -5.049 -14.223 1.00 94.62 95 PRO A C 1
ATOM 713 O O . PRO A 1 95 ? 20.181 -5.094 -13.743 1.00 94.62 95 PRO A O 1
ATOM 716 N N . TYR A 1 96 ? 22.399 -4.899 -13.454 1.00 94.50 96 TYR A N 1
ATOM 717 C CA . TYR A 1 96 ? 22.354 -4.932 -11.984 1.00 94.50 96 TYR A CA 1
ATOM 718 C C . TYR A 1 96 ? 21.361 -3.927 -11.374 1.00 94.50 96 TYR A C 1
ATOM 720 O O . TYR A 1 96 ? 20.618 -4.280 -10.462 1.00 94.50 96 TYR A O 1
ATOM 728 N N . HIS A 1 97 ? 21.282 -2.706 -11.914 1.00 92.81 97 HIS A N 1
ATOM 729 C CA . HIS A 1 97 ? 20.341 -1.692 -11.428 1.00 92.81 97 HIS A CA 1
ATOM 730 C C . HIS A 1 97 ? 18.872 -2.128 -11.582 1.00 92.81 97 HIS A C 1
ATOM 732 O O . HIS A 1 97 ? 18.080 -1.903 -10.670 1.00 92.81 97 HIS A O 1
ATOM 738 N N . CYS A 1 98 ? 18.514 -2.828 -12.667 1.00 95.44 98 CYS A N 1
ATOM 739 C CA . CYS A 1 98 ? 17.171 -3.384 -12.853 1.00 95.44 98 CYS A CA 1
ATOM 740 C C . CYS A 1 98 ? 16.868 -4.471 -11.816 1.00 95.44 98 CYS A C 1
ATOM 742 O O . CYS A 1 98 ? 15.776 -4.491 -11.254 1.00 95.44 98 CYS A O 1
ATOM 744 N N . LYS A 1 99 ? 17.837 -5.353 -11.531 1.00 96.94 99 LYS A N 1
ATOM 745 C CA . LYS A 1 99 ? 17.685 -6.418 -10.523 1.00 96.94 99 LYS A CA 1
ATOM 746 C C . LYS A 1 99 ? 17.405 -5.842 -9.142 1.00 96.94 99 LYS A C 1
ATOM 748 O O . LYS A 1 99 ? 16.468 -6.277 -8.480 1.00 96.94 99 LYS A O 1
ATOM 753 N N . VAL A 1 100 ? 18.191 -4.848 -8.728 1.00 97.25 100 VAL A N 1
ATOM 754 C CA . VAL A 1 100 ? 18.013 -4.165 -7.439 1.00 97.25 100 VAL A CA 1
ATOM 755 C C . VAL A 1 100 ? 16.657 -3.466 -7.386 1.00 97.25 100 VAL A C 1
ATOM 757 O O . VAL A 1 100 ? 15.930 -3.615 -6.409 1.00 97.25 100 VAL A O 1
ATOM 760 N N . ALA A 1 101 ? 16.281 -2.754 -8.448 1.00 97.62 101 ALA A N 1
ATOM 761 C CA . ALA A 1 101 ? 15.009 -2.048 -8.519 1.00 97.62 101 ALA A CA 1
ATOM 762 C C . ALA A 1 101 ? 13.795 -2.986 -8.405 1.00 97.62 101 ALA A C 1
ATOM 764 O O . ALA A 1 101 ? 12.864 -2.707 -7.651 1.00 97.62 101 ALA A O 1
ATOM 765 N N . VAL A 1 102 ? 13.826 -4.118 -9.113 1.00 98.19 102 VAL A N 1
ATOM 766 C CA . VAL A 1 102 ? 12.790 -5.156 -9.029 1.00 98.19 102 VAL A CA 1
ATOM 767 C C . VAL A 1 102 ? 12.775 -5.805 -7.645 1.00 98.19 102 VAL A C 1
ATOM 769 O O . VAL A 1 102 ? 11.701 -5.993 -7.082 1.00 98.19 102 VAL A O 1
ATOM 772 N N . ALA A 1 103 ? 13.938 -6.096 -7.057 1.00 98.44 103 ALA A N 1
ATOM 773 C CA . ALA A 1 103 ? 14.017 -6.660 -5.712 1.00 98.44 103 ALA A CA 1
ATOM 774 C C . ALA A 1 103 ? 13.394 -5.729 -4.658 1.00 98.44 103 ALA A C 1
ATOM 776 O O . ALA A 1 103 ? 12.609 -6.191 -3.833 1.00 98.44 103 ALA A O 1
ATOM 777 N N . LEU A 1 104 ? 13.683 -4.424 -4.715 1.00 98.56 104 LEU A N 1
ATOM 778 C CA . LEU A 1 104 ? 13.082 -3.429 -3.820 1.00 98.56 104 LEU A CA 1
ATOM 779 C C . LEU A 1 104 ? 11.558 -3.380 -3.962 1.00 98.56 104 LEU A C 1
ATOM 781 O O . LEU A 1 104 ? 10.855 -3.366 -2.953 1.00 98.56 104 LEU A O 1
ATOM 785 N N . TYR A 1 105 ? 11.043 -3.421 -5.193 1.00 98.75 105 TYR A N 1
ATOM 786 C CA . TYR A 1 105 ? 9.602 -3.471 -5.441 1.00 98.75 105 TYR A CA 1
ATOM 787 C C . TYR A 1 105 ? 8.953 -4.742 -4.874 1.00 98.75 105 TYR A C 1
ATOM 789 O O . TYR A 1 105 ? 7.952 -4.663 -4.162 1.00 98.75 105 TYR A O 1
ATOM 797 N N . CYS A 1 106 ? 9.552 -5.909 -5.124 1.00 98.75 106 CYS A N 1
ATOM 798 C CA . CYS A 1 106 ? 9.088 -7.193 -4.598 1.00 98.75 106 CYS A CA 1
ATOM 799 C C . CYS A 1 106 ? 9.077 -7.220 -3.063 1.00 98.75 106 CYS A C 1
ATOM 801 O O . CYS A 1 106 ? 8.104 -7.678 -2.460 1.00 98.75 106 CYS A O 1
ATOM 803 N N . ILE A 1 107 ? 10.132 -6.706 -2.421 1.00 98.75 107 ILE A N 1
ATOM 804 C CA . ILE A 1 107 ? 10.210 -6.589 -0.959 1.00 98.75 107 ILE A CA 1
ATOM 805 C C . ILE A 1 107 ? 9.092 -5.679 -0.452 1.00 98.75 107 ILE A C 1
ATOM 807 O O . ILE A 1 107 ? 8.372 -6.069 0.462 1.00 98.75 107 ILE A O 1
ATOM 811 N N . ALA A 1 108 ? 8.900 -4.509 -1.060 1.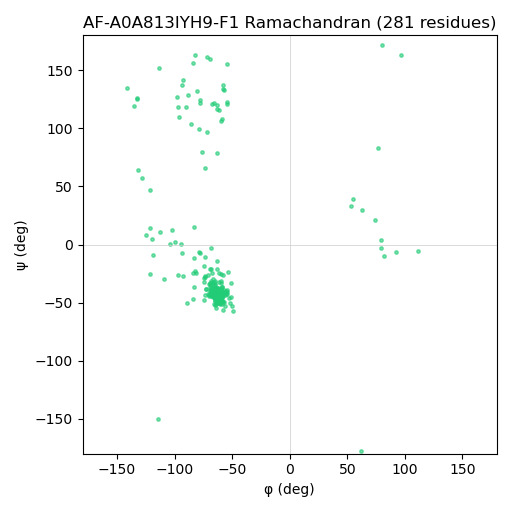00 98.75 108 ALA A N 1
ATOM 812 C CA . ALA A 1 108 ? 7.879 -3.558 -0.635 1.00 98.75 108 ALA A CA 1
ATOM 813 C C . ALA A 1 108 ? 6.451 -4.125 -0.757 1.00 98.75 108 ALA A C 1
ATOM 815 O O . ALA A 1 108 ? 5.660 -3.984 0.175 1.00 98.75 108 ALA A O 1
ATOM 816 N N . LEU A 1 109 ? 6.143 -4.835 -1.852 1.00 98.38 109 LEU A N 1
ATOM 817 C CA . LEU A 1 109 ? 4.874 -5.558 -2.019 1.00 98.38 109 LEU A CA 1
ATOM 818 C C . LEU A 1 109 ? 4.650 -6.582 -0.904 1.00 98.38 109 LEU A C 1
ATOM 820 O O . LEU A 1 109 ? 3.588 -6.604 -0.286 1.00 98.38 109 LEU A O 1
ATOM 824 N N . ASN A 1 110 ? 5.652 -7.422 -0.633 1.00 98.81 110 ASN A N 1
ATOM 825 C CA . ASN A 1 110 ? 5.538 -8.452 0.396 1.00 98.81 110 ASN A CA 1
ATOM 826 C C . ASN A 1 110 ? 5.400 -7.829 1.789 1.00 98.81 110 ASN A C 1
ATOM 828 O O . ASN A 1 110 ? 4.545 -8.258 2.554 1.00 98.81 110 ASN A O 1
ATOM 832 N N . VAL A 1 111 ? 6.170 -6.786 2.106 1.00 98.75 111 VAL A N 1
ATOM 833 C CA . VAL A 1 111 ? 6.078 -6.081 3.393 1.00 98.75 111 VAL A CA 1
ATOM 834 C C . VAL A 1 111 ? 4.687 -5.482 3.603 1.00 98.75 111 VAL A C 1
ATOM 836 O O . VAL A 1 111 ? 4.137 -5.674 4.684 1.00 98.75 111 VAL A O 1
ATOM 839 N N . LEU A 1 112 ? 4.087 -4.836 2.593 1.00 98.69 112 LEU A N 1
ATOM 840 C CA . LEU A 1 112 ? 2.709 -4.334 2.691 1.00 98.69 112 LEU A CA 1
ATOM 841 C C . LEU A 1 112 ? 1.727 -5.458 3.008 1.00 98.69 112 LEU A C 1
ATOM 843 O O . LEU A 1 112 ? 0.999 -5.379 3.998 1.00 98.69 112 LEU A O 1
ATOM 847 N N . TYR A 1 113 ? 1.702 -6.505 2.184 1.00 98.75 113 TYR A N 1
ATOM 848 C CA . TYR A 1 113 ? 0.702 -7.552 2.351 1.00 98.75 113 TYR A CA 1
ATOM 849 C C . TYR A 1 113 ? 0.910 -8.365 3.630 1.00 98.75 113 TYR A C 1
ATOM 851 O O . TYR A 1 113 ? -0.075 -8.743 4.260 1.00 98.75 113 TYR A O 1
ATOM 859 N N . ILE A 1 114 ? 2.154 -8.578 4.070 1.00 98.75 114 ILE A N 1
ATOM 860 C CA . ILE A 1 114 ? 2.451 -9.189 5.372 1.00 98.75 114 ILE A CA 1
ATOM 861 C C . ILE A 1 114 ? 1.945 -8.294 6.501 1.00 98.75 114 ILE A C 1
ATOM 863 O O . ILE A 1 114 ? 1.183 -8.765 7.342 1.00 98.75 114 ILE A O 1
ATOM 867 N N . ALA A 1 115 ? 2.355 -7.023 6.531 1.00 98.50 115 ALA A N 1
ATOM 868 C CA . ALA A 1 115 ? 2.012 -6.111 7.619 1.00 98.50 115 ALA A CA 1
ATOM 869 C C . ALA A 1 115 ? 0.494 -5.977 7.774 1.00 98.50 115 ALA A C 1
ATOM 871 O O . ALA A 1 115 ? -0.022 -6.114 8.883 1.00 98.50 115 ALA A O 1
ATOM 872 N N . SER A 1 116 ? -0.216 -5.830 6.656 1.00 98.31 116 SER A N 1
ATOM 873 C CA . SER A 1 116 ? -1.668 -5.694 6.653 1.00 98.31 116 SER A CA 1
ATOM 874 C C . SER A 1 116 ? -2.395 -6.966 7.062 1.00 98.31 116 SER A C 1
ATOM 876 O O . SER A 1 116 ? -3.286 -6.935 7.912 1.00 98.31 116 SER A O 1
ATOM 878 N N . THR A 1 117 ? -1.971 -8.117 6.532 1.00 98.44 117 THR A N 1
ATOM 879 C CA . THR A 1 117 ? -2.555 -9.409 6.917 1.00 98.44 117 THR A CA 1
ATOM 880 C C . THR A 1 117 ? -2.366 -9.664 8.409 1.00 98.44 117 THR A C 1
ATOM 882 O O . THR A 1 117 ? -3.309 -10.077 9.082 1.00 98.44 117 THR A O 1
ATOM 885 N N . LEU A 1 118 ? -1.173 -9.393 8.949 1.00 98.25 118 LEU A N 1
ATOM 886 C CA . LEU A 1 118 ? -0.881 -9.585 10.369 1.00 98.25 118 LEU A CA 1
ATOM 887 C C . LEU A 1 118 ? -1.660 -8.611 11.251 1.00 98.25 118 LEU A C 1
ATOM 889 O O . LEU A 1 118 ? -2.209 -9.040 12.260 1.00 98.25 118 LEU A O 1
ATOM 893 N N . PHE A 1 119 ? -1.759 -7.336 10.869 1.00 97.25 119 PHE A N 1
ATOM 894 C CA . PHE A 1 119 ? -2.533 -6.349 11.620 1.00 97.25 119 PHE A CA 1
ATOM 895 C C . PHE A 1 119 ? -3.988 -6.782 11.796 1.00 97.25 119 PHE A C 1
ATOM 897 O O . PHE A 1 119 ? -4.456 -6.905 12.929 1.00 97.25 119 PHE A O 1
ATOM 904 N N . HIS A 1 120 ? -4.657 -7.114 10.694 1.00 96.06 120 HIS A N 1
ATOM 905 C CA . HIS A 1 120 ? -6.053 -7.540 10.723 1.00 96.06 120 HIS A CA 1
ATOM 906 C C . HIS A 1 120 ? -6.245 -8.933 11.335 1.00 96.06 120 HIS A C 1
ATOM 908 O O . HIS A 1 120 ? -7.278 -9.214 11.928 1.00 96.06 120 HIS A O 1
ATOM 914 N N . SER A 1 121 ? -5.239 -9.811 11.282 1.00 96.31 121 SER A N 1
ATOM 915 C CA . SER A 1 121 ? -5.298 -11.107 11.979 1.00 96.31 121 SER A CA 1
ATOM 916 C C . SER A 1 121 ? -5.119 -10.970 13.494 1.00 96.31 121 SER A C 1
ATOM 918 O O . SER A 1 121 ? -5.626 -11.789 14.259 1.00 96.31 121 SER A O 1
ATOM 920 N N . PHE A 1 122 ? -4.388 -9.950 13.948 1.00 94.94 122 PHE A N 1
ATOM 921 C CA . PHE A 1 122 ? -4.019 -9.749 15.352 1.00 94.94 122 PHE A CA 1
ATOM 922 C C . PHE A 1 122 ? -4.859 -8.686 16.067 1.00 94.94 122 PHE A C 1
ATOM 924 O O . PHE A 1 122 ? -4.528 -8.310 17.194 1.00 94.94 122 PHE A O 1
ATOM 931 N N . TYR A 1 123 ? -5.972 -8.254 15.467 1.00 90.12 123 TYR A N 1
ATOM 932 C CA . TYR A 1 123 ? -6.867 -7.221 16.003 1.00 90.12 123 TYR A CA 1
ATOM 933 C C . TYR A 1 123 ? -7.370 -7.498 17.439 1.00 90.12 123 TYR A C 1
ATOM 935 O O . TYR A 1 123 ? -7.711 -6.567 18.166 1.00 90.12 123 TYR A O 1
ATOM 943 N N . ALA A 1 124 ? -7.378 -8.765 17.878 1.00 88.69 124 ALA A N 1
ATOM 944 C CA . ALA A 1 124 ? -7.844 -9.191 19.201 1.00 88.69 124 ALA A CA 1
ATOM 945 C C . ALA A 1 124 ? -6.723 -9.532 20.213 1.00 88.69 124 ALA A C 1
ATOM 947 O O . ALA A 1 124 ? -7.020 -9.884 21.353 1.00 88.69 124 ALA A O 1
ATOM 948 N N . LEU A 1 125 ? -5.435 -9.419 19.854 1.00 88.88 125 LEU A N 1
ATOM 949 C CA . LEU A 1 125 ? -4.301 -9.837 20.710 1.00 88.88 125 LEU A CA 1
ATOM 950 C C . LEU A 1 125 ? -3.862 -8.793 21.761 1.00 88.88 125 LEU A C 1
ATOM 952 O O . LEU A 1 125 ? -2.790 -8.904 22.357 1.00 88.88 125 LEU A O 1
ATOM 956 N N . GLY A 1 126 ? -4.693 -7.781 22.012 1.00 85.06 126 GLY A N 1
ATOM 957 C CA . GLY A 1 126 ? -4.463 -6.744 23.017 1.00 85.06 126 GLY A CA 1
ATOM 958 C C . GLY A 1 126 ? -3.852 -5.447 22.465 1.00 85.06 126 GLY A C 1
ATOM 959 O O . GLY A 1 126 ? -3.304 -5.410 21.362 1.00 85.06 126 GLY A O 1
ATOM 960 N N . PRO A 1 127 ? -3.927 -4.348 23.239 1.00 83.25 127 PRO A N 1
ATOM 961 C CA . PRO A 1 127 ? -3.724 -2.989 22.731 1.00 83.25 127 PRO A CA 1
ATOM 962 C C . PRO A 1 127 ? -2.313 -2.734 22.192 1.00 83.25 127 PRO A C 1
ATOM 964 O O . PRO A 1 127 ? -2.157 -2.047 21.187 1.00 83.25 127 PRO A O 1
ATOM 967 N N . THR A 1 128 ? -1.282 -3.302 22.824 1.00 91.19 128 THR A N 1
ATOM 968 C CA . THR A 1 128 ? 0.110 -3.132 22.385 1.00 91.19 128 THR A CA 1
ATOM 969 C C . THR A 1 128 ? 0.362 -3.807 21.040 1.00 91.19 128 THR A C 1
ATOM 971 O O . THR A 1 128 ? 0.974 -3.202 20.165 1.00 91.19 128 THR A O 1
ATOM 974 N N . VAL A 1 129 ? -0.128 -5.038 20.859 1.00 93.69 129 VAL A N 1
ATOM 975 C CA . VAL A 1 129 ? 0.044 -5.798 19.612 1.00 93.69 129 VAL A CA 1
ATOM 976 C C . VAL A 1 129 ? -0.683 -5.086 18.476 1.00 93.69 129 VAL A C 1
ATOM 978 O O . VAL A 1 129 ? -0.062 -4.747 17.471 1.00 93.69 129 VAL A O 1
ATOM 981 N N . VAL A 1 130 ? -1.962 -4.760 18.678 1.00 90.12 130 VAL A N 1
ATOM 982 C CA . VAL A 1 130 ? -2.777 -4.019 17.704 1.00 90.12 130 VAL A CA 1
ATOM 983 C C . VAL A 1 130 ? -2.111 -2.700 17.322 1.00 90.12 130 VAL A C 1
ATOM 985 O O . VAL A 1 130 ? -2.045 -2.355 16.145 1.00 90.12 130 VAL A O 1
ATOM 988 N N . TRP A 1 131 ? -1.555 -1.978 18.296 1.00 91.19 131 TRP A N 1
ATOM 989 C CA . TRP A 1 131 ? -0.868 -0.724 18.024 1.00 91.19 131 TRP A CA 1
ATOM 990 C C . TRP A 1 131 ? 0.394 -0.906 17.167 1.00 91.19 131 TRP A C 1
ATOM 992 O O . TRP A 1 131 ? 0.556 -0.189 16.179 1.00 91.19 131 TRP A O 1
ATOM 1002 N N . VAL A 1 132 ? 1.274 -1.851 17.517 1.00 96.38 132 VAL A N 1
ATOM 1003 C CA . VAL A 1 132 ? 2.522 -2.095 16.771 1.00 96.38 132 VAL A CA 1
ATOM 1004 C C . VAL A 1 132 ? 2.219 -2.508 15.335 1.00 96.38 132 VAL A C 1
ATOM 1006 O O . VAL A 1 132 ? 2.753 -1.909 14.403 1.00 96.38 132 VAL A O 1
ATOM 1009 N N . PHE A 1 133 ? 1.341 -3.492 15.141 1.00 97.50 133 PHE A N 1
ATOM 1010 C CA . PHE A 1 133 ? 1.006 -3.962 13.798 1.00 97.50 133 PHE A CA 1
ATOM 1011 C C . PHE A 1 133 ? 0.232 -2.916 12.994 1.00 97.50 133 PHE A C 1
ATOM 1013 O O . PHE A 1 133 ? 0.466 -2.803 11.796 1.00 97.50 133 PHE A O 1
ATOM 1020 N N . GLY A 1 134 ? -0.586 -2.080 13.641 1.00 95.81 134 GLY A N 1
ATOM 1021 C CA . GLY A 1 134 ? -1.243 -0.954 12.978 1.00 95.81 134 GLY A CA 1
ATOM 1022 C C . GLY A 1 134 ? -0.241 0.080 12.463 1.00 95.81 134 GLY A C 1
ATOM 1023 O O . GLY A 1 134 ? -0.366 0.551 11.335 1.00 95.81 134 GLY A O 1
ATOM 1024 N N . VAL A 1 135 ? 0.800 0.394 13.243 1.00 96.75 135 VAL A N 1
ATOM 1025 C CA . VAL A 1 135 ? 1.897 1.263 12.783 1.00 96.75 135 VAL A CA 1
ATOM 1026 C C . VAL A 1 135 ? 2.643 0.627 11.613 1.00 96.75 135 VAL A C 1
ATOM 1028 O O . VAL A 1 135 ? 2.921 1.321 10.640 1.00 96.75 135 VAL A O 1
ATOM 1031 N N . LEU A 1 136 ? 2.958 -0.670 11.677 1.00 98.25 136 LEU A N 1
ATOM 1032 C CA . LEU A 1 136 ? 3.650 -1.370 10.588 1.00 98.25 136 LEU A CA 1
ATOM 1033 C C . LEU A 1 136 ? 2.828 -1.392 9.294 1.00 98.25 136 LEU A C 1
ATOM 1035 O O . LEU A 1 136 ? 3.386 -1.127 8.232 1.00 98.25 136 LEU A O 1
ATOM 1039 N N . ASP A 1 137 ? 1.525 -1.655 9.387 1.00 98.12 137 ASP A N 1
ATOM 1040 C CA . ASP A 1 137 ? 0.596 -1.652 8.254 1.00 98.12 137 ASP A CA 1
ATOM 1041 C C . ASP A 1 137 ? 0.560 -0.284 7.554 1.00 98.12 137 ASP A C 1
ATOM 1043 O O . ASP A 1 137 ? 0.795 -0.186 6.349 1.00 98.12 137 ASP A O 1
ATOM 1047 N N . HIS A 1 138 ? 0.411 0.801 8.321 1.00 96.88 138 HIS A N 1
ATOM 1048 C CA . HIS A 1 138 ? 0.412 2.160 7.767 1.00 96.88 138 HIS A CA 1
ATOM 1049 C C . HIS A 1 138 ? 1.787 2.546 7.197 1.00 96.88 138 HIS A C 1
ATOM 1051 O O . HIS A 1 138 ? 1.883 3.113 6.109 1.00 96.88 138 HIS A O 1
ATOM 1057 N N . CYS A 1 139 ? 2.876 2.187 7.886 1.00 98.44 139 CYS A N 1
ATOM 1058 C CA . CYS A 1 139 ? 4.240 2.405 7.402 1.00 98.44 139 CYS A CA 1
ATOM 1059 C C . CYS A 1 139 ? 4.502 1.710 6.058 1.00 98.44 139 CYS A C 1
ATOM 1061 O O . CYS A 1 139 ? 5.207 2.252 5.203 1.00 98.44 139 CYS A O 1
ATOM 1063 N N . ALA A 1 140 ? 3.938 0.521 5.855 1.00 98.56 140 ALA A N 1
ATOM 1064 C CA . ALA A 1 140 ? 4.170 -0.256 4.650 1.00 98.56 140 ALA A CA 1
ATOM 1065 C C . ALA A 1 140 ? 3.545 0.369 3.390 1.00 98.56 140 ALA A C 1
ATOM 1067 O O . ALA A 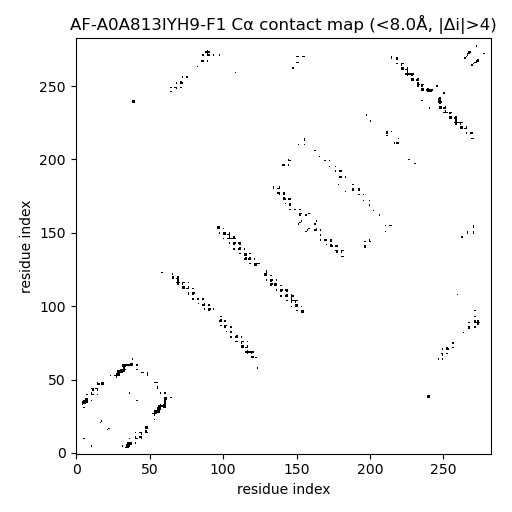1 140 ? 4.037 0.115 2.290 1.00 98.56 140 ALA A O 1
ATOM 1068 N N . ILE A 1 141 ? 2.548 1.253 3.526 1.00 98.25 141 ILE A N 1
ATOM 1069 C CA . ILE A 1 141 ? 2.001 2.035 2.403 1.00 98.25 141 ILE A CA 1
ATOM 1070 C C . ILE A 1 141 ? 3.084 2.949 1.814 1.00 98.25 141 ILE A C 1
ATOM 1072 O O . ILE A 1 141 ? 3.290 2.958 0.600 1.00 98.25 141 ILE A O 1
ATOM 1076 N N . TYR A 1 142 ? 3.840 3.663 2.657 1.00 98.50 142 TYR A N 1
ATOM 1077 C CA . TYR A 1 142 ? 4.955 4.503 2.199 1.00 98.50 142 TYR A CA 1
ATOM 1078 C C . TYR A 1 142 ? 6.032 3.691 1.481 1.00 98.50 142 TYR A C 1
ATOM 1080 O O . TYR A 1 142 ? 6.538 4.114 0.439 1.00 98.50 142 TYR A O 1
ATOM 1088 N N . LEU A 1 143 ? 6.369 2.521 2.035 1.00 98.38 143 LEU A N 1
ATOM 1089 C CA . LEU A 1 143 ? 7.349 1.615 1.444 1.00 98.38 143 LEU A CA 1
ATOM 1090 C C . LEU A 1 143 ? 6.884 1.101 0.086 1.00 98.38 143 LEU A C 1
ATOM 1092 O O . LEU A 1 143 ? 7.686 1.092 -0.845 1.00 98.38 143 LEU A O 1
ATOM 1096 N N . LEU A 1 144 ? 5.612 0.711 -0.053 1.00 98.62 144 LEU A N 1
ATOM 1097 C CA . LEU A 1 144 ? 5.082 0.280 -1.342 1.00 98.62 144 LEU A CA 1
ATOM 1098 C C . LEU A 1 144 ? 5.134 1.408 -2.368 1.00 98.62 144 LEU A C 1
ATOM 1100 O O . LEU A 1 144 ? 5.580 1.159 -3.484 1.00 98.62 144 LEU A O 1
ATOM 1104 N N . ILE A 1 145 ? 4.732 2.630 -2.004 1.00 98.44 145 ILE A N 1
ATOM 1105 C CA . ILE A 1 145 ? 4.774 3.765 -2.933 1.00 98.44 145 ILE A CA 1
ATOM 1106 C C . ILE A 1 145 ? 6.217 4.040 -3.372 1.00 98.44 145 ILE A C 1
ATOM 1108 O O . ILE A 1 145 ? 6.476 4.151 -4.561 1.00 98.44 145 ILE A O 1
ATOM 1112 N N . ALA A 1 146 ? 7.190 4.110 -2.461 1.00 98.50 146 ALA A N 1
ATOM 1113 C CA . ALA A 1 146 ? 8.585 4.323 -2.860 1.00 98.50 146 ALA A CA 1
ATOM 1114 C C . ALA A 1 146 ? 9.144 3.145 -3.684 1.00 98.50 146 ALA A C 1
ATOM 1116 O O . ALA A 1 146 ? 9.788 3.345 -4.716 1.00 98.50 146 ALA A O 1
ATOM 1117 N N . GLY A 1 147 ? 8.856 1.912 -3.263 1.00 98.38 147 GLY A N 1
ATOM 1118 C CA . GLY A 1 147 ? 9.298 0.688 -3.925 1.00 98.38 147 GLY A CA 1
ATOM 1119 C C . GLY A 1 147 ? 8.700 0.501 -5.319 1.00 98.38 147 GLY A C 1
ATOM 1120 O O . GLY A 1 147 ? 9.390 0.008 -6.209 1.00 98.38 147 GLY A O 1
ATOM 1121 N N . SER A 1 148 ? 7.456 0.930 -5.554 1.00 98.00 148 SER A N 1
ATOM 1122 C CA . SER A 1 148 ? 6.810 0.816 -6.866 1.00 98.00 148 SER A CA 1
ATOM 1123 C C . SER A 1 148 ? 7.477 1.692 -7.917 1.00 98.00 148 SER A C 1
ATOM 1125 O O . SER A 1 148 ? 7.505 1.307 -9.078 1.00 98.00 148 SER A O 1
ATOM 1127 N N . TYR A 1 149 ? 8.077 2.821 -7.530 1.00 97.94 149 TYR A N 1
ATOM 1128 C CA . TYR A 1 149 ? 8.809 3.701 -8.446 1.00 97.94 149 TYR A CA 1
ATOM 1129 C C . TYR A 1 149 ? 10.160 3.132 -8.882 1.00 97.94 149 TYR A C 1
ATOM 1131 O O . TYR A 1 149 ? 10.626 3.450 -9.978 1.00 97.94 149 TYR A O 1
ATOM 1139 N N . CYS A 1 150 ? 10.792 2.290 -8.055 1.00 97.56 150 CYS A N 1
ATOM 1140 C CA . CYS A 1 150 ? 12.117 1.736 -8.324 1.00 97.56 150 CYS A CA 1
ATOM 1141 C C . CYS A 1 150 ? 12.245 1.130 -9.735 1.00 97.56 150 CYS A C 1
ATOM 1143 O O . CYS A 1 150 ? 13.134 1.583 -10.466 1.00 97.56 150 CYS A O 1
ATOM 1145 N N . PRO A 1 151 ? 11.413 0.151 -10.156 1.00 97.00 151 PRO A N 1
ATOM 1146 C CA . PRO A 1 151 ? 11.534 -0.461 -11.477 1.00 97.00 151 PRO A CA 1
ATOM 1147 C C . PRO A 1 151 ? 11.242 0.527 -12.606 1.00 97.00 151 PRO A C 1
ATOM 1149 O O . PRO A 1 151 ? 11.954 0.507 -13.602 1.00 97.00 151 PRO A O 1
ATOM 1152 N N . PHE A 1 152 ? 10.261 1.421 -12.462 1.00 96.44 152 PHE A N 1
ATOM 1153 C CA . PHE A 1 152 ? 9.930 2.382 -13.517 1.00 96.44 152 PHE A CA 1
ATOM 1154 C C . PHE A 1 152 ? 11.062 3.382 -13.765 1.00 96.44 152 PHE A C 1
ATOM 1156 O O . PHE A 1 152 ? 11.520 3.532 -14.897 1.00 96.44 152 PHE A O 1
ATOM 1163 N N . LEU A 1 153 ? 11.564 4.027 -12.709 1.00 95.94 153 LEU A N 1
ATOM 1164 C CA . LEU A 1 153 ? 12.604 5.044 -12.852 1.00 95.94 153 LEU A CA 1
ATOM 1165 C C . LEU A 1 153 ? 13.953 4.426 -13.231 1.00 95.94 153 LEU A C 1
ATOM 1167 O O . LEU A 1 153 ? 14.629 4.925 -14.126 1.00 95.94 153 LEU A O 1
ATOM 1171 N N . SER A 1 154 ? 14.330 3.307 -12.606 1.00 94.25 154 SER A N 1
ATOM 1172 C CA . SER A 1 154 ? 15.635 2.680 -12.864 1.00 94.25 154 SER A CA 1
ATOM 1173 C C . SER A 1 154 ? 15.742 2.064 -14.256 1.00 94.25 154 SER A C 1
ATOM 1175 O O . SER A 1 154 ? 16.832 2.062 -14.820 1.00 94.25 154 SER A O 1
ATOM 1177 N N . VAL A 1 155 ? 14.646 1.522 -14.801 1.00 93.75 155 VAL A N 1
ATOM 1178 C CA . VAL A 1 155 ? 14.653 0.850 -16.110 1.00 93.75 155 VAL A CA 1
ATOM 1179 C C . VAL A 1 155 ? 14.498 1.848 -17.253 1.00 93.75 155 VAL A C 1
ATOM 1181 O O . VAL A 1 155 ? 15.243 1.766 -18.226 1.00 93.75 155 VAL A O 1
ATOM 1184 N N . PHE A 1 156 ? 13.551 2.787 -17.162 1.00 93.25 156 PHE A N 1
ATOM 1185 C CA . PHE A 1 156 ? 13.285 3.709 -18.270 1.00 93.25 156 PHE A CA 1
ATOM 1186 C C . PHE A 1 156 ? 14.237 4.902 -18.309 1.00 93.25 156 PHE A C 1
ATOM 1188 O O . PHE A 1 156 ? 14.433 5.463 -19.386 1.00 93.25 156 PHE A O 1
ATOM 1195 N N . PHE A 1 157 ? 14.861 5.265 -17.186 1.00 93.56 157 PHE A N 1
ATOM 1196 C CA . PHE A 1 157 ? 15.737 6.434 -17.078 1.00 93.56 157 PHE A CA 1
ATOM 1197 C C . PHE A 1 157 ? 17.108 6.079 -16.473 1.00 93.56 157 PHE A C 1
ATOM 1199 O O . PHE A 1 157 ? 17.518 6.64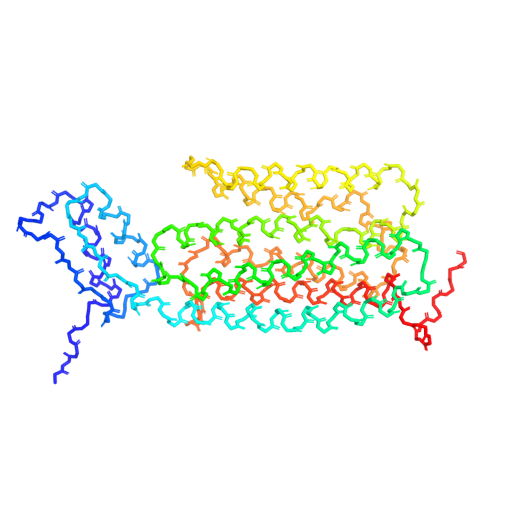4 -15.452 1.00 93.56 157 PHE A O 1
ATOM 1206 N N . PRO A 1 158 ? 17.854 5.133 -17.078 1.00 88.75 158 PRO A N 1
ATOM 1207 C CA . PRO A 1 158 ? 19.128 4.693 -16.529 1.00 88.75 158 PRO A CA 1
ATOM 1208 C C . PRO A 1 158 ? 20.135 5.851 -16.516 1.00 88.75 158 PRO A C 1
ATOM 1210 O O . PRO A 1 158 ? 20.481 6.411 -17.552 1.00 88.75 158 PRO A O 1
ATOM 1213 N N . GLY A 1 159 ? 20.619 6.209 -15.324 1.00 85.25 159 GLY A N 1
ATOM 1214 C CA . GLY A 1 159 ? 21.632 7.257 -15.146 1.00 85.25 159 GLY A CA 1
ATOM 1215 C C . GLY A 1 159 ? 21.112 8.698 -15.211 1.00 85.25 159 GLY A C 1
ATOM 1216 O O . GLY A 1 159 ? 21.914 9.626 -15.118 1.00 85.25 159 GLY A O 1
ATOM 1217 N N . ALA A 1 160 ? 19.802 8.912 -15.347 1.00 90.94 160 ALA A N 1
ATOM 1218 C CA . ALA A 1 160 ? 19.241 10.253 -15.433 1.00 90.94 160 ALA A CA 1
ATOM 1219 C C . ALA A 1 160 ? 19.162 10.919 -14.046 1.00 90.94 160 ALA A C 1
ATOM 1221 O O . ALA A 1 160 ? 18.556 10.406 -13.103 1.00 90.94 160 ALA A O 1
ATOM 1222 N N . LEU A 1 161 ? 19.811 12.080 -13.908 1.00 91.50 161 LEU A N 1
ATOM 1223 C CA . LEU A 1 161 ? 19.984 12.748 -12.615 1.00 91.50 161 LEU A CA 1
ATOM 1224 C C . LEU A 1 161 ? 18.653 13.210 -11.996 1.00 91.50 161 LEU A C 1
ATOM 1226 O O . LEU A 1 161 ? 18.512 13.199 -10.774 1.00 91.50 161 LEU A O 1
ATOM 1230 N N . SER A 1 162 ? 17.696 13.641 -12.821 1.00 91.25 162 SER A N 1
ATOM 1231 C CA . SER A 1 162 ? 16.372 14.100 -12.377 1.00 91.25 162 SER A CA 1
ATOM 1232 C C . SER A 1 162 ? 15.594 12.963 -11.709 1.00 91.25 162 SER A C 1
ATOM 1234 O O . SER A 1 162 ? 15.140 13.090 -10.571 1.00 91.25 162 SER A O 1
ATOM 1236 N N . GLU A 1 163 ? 15.538 11.805 -12.356 1.00 92.69 163 GLU A N 1
ATOM 1237 C CA . GLU A 1 163 ? 14.762 10.647 -11.914 1.00 92.69 163 GLU A CA 1
ATOM 1238 C C . GLU A 1 163 ? 15.436 9.947 -10.733 1.00 92.69 163 GLU A C 1
ATOM 1240 O O . GLU A 1 163 ? 14.759 9.474 -9.822 1.00 92.69 163 GLU A O 1
ATOM 1245 N N . GLN A 1 164 ? 16.770 9.963 -10.665 1.00 92.31 164 GLN A N 1
ATOM 1246 C CA . GLN A 1 164 ? 17.492 9.536 -9.465 1.00 92.31 164 GLN A CA 1
ATOM 1247 C C . GLN A 1 164 ? 17.190 10.440 -8.264 1.00 92.31 164 GLN A C 1
ATOM 1249 O O . GLN A 1 164 ? 16.951 9.935 -7.167 1.00 92.31 164 GLN A O 1
ATOM 1254 N N . LYS A 1 165 ?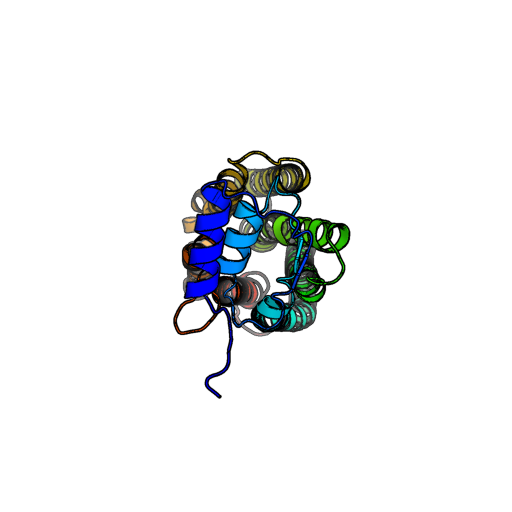 17.154 11.766 -8.455 1.00 94.94 165 LYS A N 1
ATOM 1255 C CA . LYS A 1 165 ? 16.762 12.711 -7.394 1.00 94.94 165 LYS A CA 1
ATOM 1256 C C . LYS A 1 165 ? 15.319 12.490 -6.949 1.00 94.94 165 LYS A C 1
ATOM 1258 O O . LYS A 1 165 ? 15.058 12.545 -5.750 1.00 94.94 165 LYS A O 1
ATOM 1263 N N . LEU A 1 166 ? 14.409 12.206 -7.883 1.00 95.88 166 LEU A N 1
ATOM 1264 C CA . LEU A 1 166 ? 13.024 11.844 -7.576 1.00 95.88 166 LEU A CA 1
ATOM 1265 C C . LEU A 1 166 ? 12.948 10.545 -6.762 1.00 95.88 166 LEU A C 1
ATOM 1267 O O . LEU A 1 166 ? 12.240 10.484 -5.762 1.00 95.88 166 LEU A O 1
ATOM 1271 N N . LEU A 1 167 ? 13.707 9.514 -7.135 1.00 95.88 167 LEU A N 1
ATOM 1272 C CA . LEU A 1 167 ? 13.721 8.260 -6.386 1.00 95.88 167 LEU A CA 1
ATOM 1273 C C . LEU A 1 167 ? 14.250 8.464 -4.958 1.00 95.88 167 LEU A C 1
ATOM 1275 O O . LEU A 1 167 ? 13.654 7.974 -4.002 1.00 95.88 167 LEU A O 1
ATOM 1279 N N . VAL A 1 168 ? 15.334 9.229 -4.795 1.00 96.44 168 VAL A N 1
ATOM 1280 C CA . VAL A 1 168 ? 15.878 9.573 -3.471 1.00 96.44 168 VAL A CA 1
ATOM 1281 C C . VAL A 1 168 ? 14.866 10.375 -2.653 1.00 96.44 168 VAL A C 1
ATOM 1283 O O . VAL A 1 168 ? 14.666 10.070 -1.477 1.00 96.44 168 VAL A O 1
ATOM 1286 N N . SER A 1 169 ? 14.200 11.369 -3.250 1.00 97.50 169 SER A N 1
ATOM 1287 C CA . SER A 1 169 ? 13.200 12.167 -2.537 1.00 97.50 169 SER A CA 1
ATOM 1288 C C . SER A 1 169 ? 12.010 11.318 -2.091 1.00 97.50 169 SER A C 1
ATOM 1290 O O . SER A 1 169 ? 11.538 11.496 -0.971 1.00 97.50 169 SER A O 1
ATOM 1292 N N . LEU A 1 170 ? 11.579 10.342 -2.895 1.00 98.06 170 LEU A N 1
ATOM 1293 C CA . LEU A 1 170 ? 10.528 9.392 -2.526 1.00 98.06 170 LEU A CA 1
ATOM 1294 C C . LEU A 1 170 ? 10.902 8.539 -1.319 1.00 98.06 170 LEU A C 1
ATOM 1296 O O . LEU A 1 170 ? 10.087 8.396 -0.412 1.00 98.06 170 LEU A O 1
ATOM 1300 N N . TRP A 1 171 ? 12.131 8.027 -1.254 1.00 98.31 171 TRP A N 1
ATOM 1301 C CA . TRP A 1 171 ? 12.596 7.287 -0.078 1.00 98.31 171 TRP A CA 1
ATOM 1302 C C . TRP A 1 171 ? 12.717 8.179 1.160 1.00 98.31 171 TRP A C 1
ATOM 1304 O O . TRP A 1 171 ? 12.303 7.772 2.244 1.00 98.31 171 TRP A O 1
ATOM 1314 N N . VAL A 1 172 ? 13.208 9.414 1.015 1.00 98.25 172 VAL A N 1
ATOM 1315 C CA . VAL A 1 172 ? 13.242 10.389 2.121 1.00 98.25 172 VAL A CA 1
ATOM 1316 C C . VAL A 1 172 ? 11.829 10.687 2.628 1.00 98.25 172 VAL A C 1
ATOM 1318 O O . VAL A 1 172 ? 11.596 10.656 3.839 1.00 98.25 172 VAL A O 1
ATOM 1321 N N . MET A 1 173 ? 10.870 10.922 1.727 1.00 98.00 173 MET A N 1
ATOM 1322 C CA . MET A 1 173 ? 9.464 11.126 2.087 1.00 98.00 173 MET A CA 1
ATOM 1323 C C . MET A 1 173 ? 8.867 9.882 2.747 1.00 98.00 173 MET A C 1
ATOM 1325 O O . MET A 1 173 ? 8.171 10.020 3.749 1.00 98.00 173 MET A O 1
ATOM 1329 N N . ALA A 1 174 ? 9.193 8.682 2.259 1.00 98.38 174 ALA A N 1
ATOM 1330 C CA . ALA A 1 174 ? 8.718 7.430 2.837 1.00 98.38 174 ALA A CA 1
ATOM 1331 C C . ALA A 1 174 ? 9.181 7.266 4.289 1.00 98.38 174 ALA A C 1
ATOM 1333 O O . ALA A 1 174 ? 8.356 7.075 5.179 1.00 98.38 174 ALA A O 1
ATOM 1334 N N . PHE A 1 175 ? 10.482 7.420 4.554 1.00 98.38 175 PHE A N 1
ATOM 1335 C CA . PHE A 1 175 ? 11.013 7.346 5.917 1.00 98.38 175 PHE A CA 1
ATOM 1336 C C . PHE A 1 175 ? 10.456 8.452 6.819 1.00 98.38 175 PHE A C 1
ATOM 1338 O O . PHE A 1 175 ? 10.107 8.187 7.969 1.00 98.38 175 PHE A O 1
ATOM 1345 N N . SER A 1 176 ? 10.304 9.673 6.302 1.00 97.62 176 SER A N 1
ATOM 1346 C CA . SER A 1 176 ? 9.686 10.778 7.052 1.00 97.62 176 SER A CA 1
ATOM 1347 C C . SER A 1 176 ? 8.228 10.466 7.414 1.00 97.62 176 SER A C 1
ATOM 1349 O O . SER A 1 176 ? 7.788 10.718 8.540 1.00 97.62 176 SER A O 1
ATOM 1351 N N . GLY A 1 177 ? 7.485 9.878 6.475 1.00 97.69 177 GLY A N 1
ATOM 1352 C CA . GLY A 1 177 ? 6.124 9.396 6.673 1.00 97.69 177 GLY A CA 1
ATOM 1353 C C . GLY A 1 177 ? 6.051 8.306 7.738 1.00 97.69 177 GLY A C 1
ATOM 1354 O O . GLY A 1 177 ? 5.285 8.436 8.686 1.00 97.69 177 GLY A O 1
ATOM 1355 N N . MET A 1 178 ? 6.925 7.298 7.668 1.00 98.19 178 MET A N 1
ATOM 1356 C CA . MET A 1 178 ? 7.006 6.220 8.662 1.00 98.19 178 MET A CA 1
ATOM 1357 C C . MET A 1 178 ? 7.302 6.742 10.076 1.00 98.19 178 MET A C 1
ATOM 1359 O O . MET A 1 178 ? 6.657 6.331 11.041 1.00 98.19 178 MET A O 1
ATOM 1363 N N . ILE A 1 179 ? 8.242 7.685 10.213 1.00 97.25 179 ILE A N 1
ATOM 1364 C CA . ILE A 1 179 ? 8.544 8.350 11.492 1.00 97.25 179 ILE A CA 1
ATOM 1365 C C . ILE A 1 179 ? 7.297 9.079 12.008 1.00 97.25 179 ILE A C 1
ATOM 1367 O O . ILE A 1 179 ? 6.928 8.941 13.176 1.00 97.25 179 ILE A O 1
ATOM 1371 N N . THR A 1 180 ? 6.606 9.815 11.136 1.00 95.50 180 THR A N 1
ATOM 1372 C CA . THR A 1 180 ? 5.362 10.510 11.495 1.00 95.50 180 THR A CA 1
ATOM 1373 C C . THR A 1 180 ? 4.299 9.515 11.966 1.00 95.50 180 THR A C 1
ATOM 1375 O O . THR A 1 180 ? 3.711 9.695 13.031 1.00 95.50 180 THR A O 1
ATOM 1378 N N . THR A 1 181 ? 4.097 8.417 11.243 1.00 95.00 181 THR A N 1
ATOM 1379 C CA . THR A 1 181 ? 3.134 7.368 11.595 1.00 95.00 181 THR A CA 1
ATOM 1380 C C . THR A 1 181 ? 3.457 6.700 12.931 1.00 95.00 181 THR A C 1
ATOM 1382 O O . THR A 1 181 ? 2.540 6.443 13.718 1.00 95.00 181 THR A O 1
ATOM 1385 N N . ALA A 1 182 ? 4.733 6.468 13.240 1.00 95.12 182 ALA A N 1
ATOM 1386 C CA . ALA A 1 182 ? 5.148 5.838 14.490 1.00 95.12 182 ALA A CA 1
ATOM 1387 C C . ALA A 1 182 ? 5.013 6.769 15.709 1.00 95.12 182 ALA A C 1
ATOM 1389 O O . ALA A 1 182 ? 4.517 6.348 16.760 1.00 95.12 182 ALA A O 1
ATOM 1390 N N . PHE A 1 183 ? 5.426 8.033 15.581 1.00 95.06 183 PHE A N 1
ATOM 1391 C CA . PHE A 1 183 ? 5.632 8.912 16.738 1.00 95.06 183 PHE A CA 1
ATOM 1392 C C . PHE A 1 183 ? 4.599 10.032 16.876 1.00 95.06 183 PHE A C 1
ATOM 1394 O O . PHE A 1 183 ? 4.286 10.438 17.996 1.00 95.06 183 PHE A O 1
ATOM 1401 N N . TYR A 1 184 ? 4.023 10.524 15.779 1.00 93.62 184 TYR A N 1
ATOM 1402 C CA . TYR A 1 184 ? 3.067 11.625 15.840 1.00 93.62 184 TYR A CA 1
ATOM 1403 C C . TYR A 1 184 ? 1.667 11.135 16.238 1.00 93.62 184 TYR A C 1
ATOM 1405 O O . TYR A 1 184 ? 1.138 10.158 15.699 1.00 93.62 184 TYR A O 1
ATOM 1413 N N . ARG A 1 185 ? 1.054 11.829 17.207 1.00 89.94 185 ARG A N 1
ATOM 1414 C CA . ARG A 1 185 ? -0.275 11.515 17.776 1.00 89.94 185 ARG A CA 1
ATOM 1415 C C . ARG A 1 185 ? -1.265 12.681 17.704 1.00 89.94 185 ARG A C 1
ATOM 1417 O O . ARG A 1 185 ? -2.331 12.602 18.304 1.00 89.94 185 ARG A O 1
ATOM 1424 N N . GLY A 1 186 ? -0.915 13.762 17.005 1.00 89.06 186 GLY A N 1
ATOM 1425 C CA . GLY A 1 186 ? -1.778 14.937 16.892 1.00 89.06 186 GLY A CA 1
ATOM 1426 C C . GLY A 1 186 ? -3.010 14.699 16.005 1.00 89.06 186 GLY A C 1
ATOM 1427 O O . GLY A 1 186 ? -3.014 13.778 15.181 1.00 89.06 186 GLY A O 1
ATOM 1428 N N . PRO A 1 187 ? -4.052 15.541 16.130 1.00 86.81 187 PRO A N 1
ATOM 1429 C CA . PRO A 1 187 ? -5.306 15.390 15.385 1.00 86.81 187 PRO A CA 1
ATOM 1430 C C . PRO A 1 187 ? -5.131 15.522 13.862 1.00 86.81 187 PRO A C 1
ATOM 1432 O O . PRO A 1 187 ? -5.938 15.003 13.096 1.00 86.81 187 PRO A O 1
ATOM 1435 N N . GLN A 1 188 ? -4.054 16.163 13.402 1.00 91.50 188 GLN A N 1
ATOM 1436 C CA . GLN A 1 188 ? -3.741 16.337 11.983 1.00 91.50 188 GLN A CA 1
ATOM 1437 C C . GLN A 1 188 ? -3.150 15.079 11.327 1.00 91.50 188 GLN A C 1
ATOM 1439 O O . GLN A 1 188 ? -2.984 15.064 10.109 1.00 91.50 188 GLN A O 1
ATOM 1444 N N . LYS A 1 189 ? -2.839 14.024 12.096 1.00 90.62 189 LYS A N 1
ATOM 1445 C CA . LYS A 1 189 ? -2.107 12.841 11.613 1.00 90.62 189 LYS A CA 1
ATOM 1446 C C . LYS A 1 189 ? -2.698 12.261 10.327 1.00 90.62 189 LYS A C 1
ATOM 1448 O O . LYS A 1 189 ? -1.981 12.139 9.342 1.00 90.62 189 LYS A O 1
ATOM 1453 N N . LYS A 1 190 ? -4.008 11.984 10.316 1.00 88.69 190 LYS A N 1
ATOM 1454 C CA . LYS A 1 190 ? -4.712 11.399 9.160 1.00 88.69 190 LYS A CA 1
ATOM 1455 C C . LYS A 1 190 ? -4.524 12.231 7.886 1.00 88.69 190 LYS A C 1
ATOM 1457 O O . LYS A 1 190 ? -4.319 11.678 6.812 1.00 88.69 190 LYS A O 1
ATOM 1462 N N . TRP A 1 191 ? -4.577 13.557 8.008 1.00 92.00 191 TRP A N 1
ATOM 1463 C CA . TRP A 1 191 ? -4.418 14.470 6.875 1.00 92.00 191 TRP A CA 1
ATOM 1464 C C . TRP A 1 191 ? -2.977 14.531 6.377 1.00 92.00 191 TRP A C 1
ATOM 1466 O O . TRP A 1 191 ? -2.763 14.572 5.168 1.00 92.00 191 TRP A O 1
ATOM 1476 N N . ILE A 1 192 ? -2.001 14.502 7.288 1.00 94.12 192 ILE A N 1
ATOM 1477 C CA . ILE A 1 192 ? -0.577 14.463 6.936 1.00 94.12 192 ILE A CA 1
ATOM 1478 C C . ILE A 1 192 ? -0.264 13.172 6.176 1.00 94.12 192 ILE A C 1
ATOM 1480 O O . ILE A 1 192 ? 0.295 13.236 5.084 1.00 94.12 192 ILE A O 1
ATOM 1484 N N . GLU A 1 193 ? -0.675 12.020 6.713 1.00 94.12 193 GLU A N 1
ATOM 1485 C CA . GLU A 1 193 ? -0.436 10.716 6.086 1.00 94.12 193 GLU A CA 1
ATOM 1486 C C . GLU A 1 193 ? -1.074 10.647 4.697 1.00 94.12 193 GLU A C 1
ATOM 1488 O O . GLU A 1 193 ? -0.395 10.348 3.718 1.00 94.12 193 GLU A O 1
ATOM 1493 N N . LEU A 1 194 ? -2.349 11.029 4.580 1.00 94.62 194 LEU A N 1
ATOM 1494 C CA . LEU A 1 194 ? -3.050 11.013 3.299 1.00 94.62 194 LEU A CA 1
ATOM 1495 C C . LEU A 1 194 ? -2.413 11.953 2.264 1.00 94.62 194 LEU A C 1
ATOM 1497 O O . LEU A 1 194 ? -2.295 11.592 1.091 1.00 94.62 194 LEU A O 1
ATOM 1501 N N . SER A 1 195 ? -1.983 13.142 2.693 1.00 95.69 195 SER A N 1
ATOM 1502 C CA . SER A 1 195 ? -1.312 14.107 1.815 1.00 95.69 195 SER A CA 1
ATOM 1503 C C . SER A 1 195 ? 0.030 13.573 1.325 1.00 95.69 195 SER A C 1
ATOM 1505 O O . SER A 1 195 ? 0.352 13.729 0.149 1.00 95.69 195 SER A O 1
ATOM 1507 N N . LEU A 1 196 ? 0.795 12.909 2.196 1.00 96.75 196 LEU A N 1
ATOM 1508 C CA . LEU A 1 196 ? 2.052 12.271 1.814 1.00 96.75 196 LEU A CA 1
ATOM 1509 C C . LEU A 1 196 ? 1.814 11.095 0.864 1.00 96.75 196 LEU A C 1
ATOM 1511 O O . LEU A 1 196 ? 2.483 11.026 -0.162 1.00 96.75 196 LEU A O 1
ATOM 1515 N N . TYR A 1 197 ? 0.841 10.218 1.134 1.00 97.00 197 TYR A N 1
ATOM 1516 C CA . TYR A 1 197 ? 0.519 9.097 0.244 1.00 97.00 197 TYR A CA 1
ATOM 1517 C C . TYR A 1 197 ? 0.174 9.572 -1.168 1.00 97.00 197 TYR A C 1
ATOM 1519 O O . TYR A 1 197 ? 0.742 9.086 -2.147 1.00 97.00 197 TYR A O 1
ATOM 1527 N N . LEU A 1 198 ? -0.721 10.556 -1.285 1.00 96.69 198 LEU A N 1
ATOM 1528 C CA . LEU A 1 198 ? -1.132 11.093 -2.580 1.00 96.69 198 LEU A CA 1
ATOM 1529 C C . LEU A 1 198 ? -0.017 11.897 -3.254 1.00 96.69 198 LEU A C 1
ATOM 1531 O O . LEU A 1 198 ? 0.224 11.713 -4.446 1.00 96.69 198 LEU A O 1
ATOM 1535 N N . GLY A 1 199 ? 0.689 12.745 -2.504 1.00 97.38 199 GLY A N 1
ATOM 1536 C CA . GLY A 1 199 ? 1.800 13.542 -3.025 1.00 97.38 199 GLY A CA 1
ATOM 1537 C C . GLY A 1 199 ? 2.936 12.672 -3.559 1.00 97.38 199 GLY A C 1
ATOM 1538 O O . GLY A 1 199 ? 3.430 12.905 -4.662 1.00 97.38 199 GLY A O 1
ATOM 1539 N N . MET A 1 200 ? 3.302 11.619 -2.826 1.00 97.88 200 MET A N 1
ATOM 1540 C CA . MET A 1 200 ? 4.268 10.626 -3.296 1.00 97.88 200 MET A CA 1
ATOM 1541 C C . MET A 1 200 ? 3.728 9.863 -4.508 1.00 97.88 200 MET A C 1
ATOM 1543 O O . MET A 1 200 ? 4.428 9.742 -5.513 1.00 97.88 200 MET A O 1
ATOM 1547 N N . GLY A 1 201 ? 2.479 9.394 -4.450 1.00 96.56 201 GLY A N 1
ATOM 1548 C CA . GLY A 1 201 ? 1.845 8.616 -5.515 1.00 96.56 201 GLY A CA 1
ATOM 1549 C C . GLY A 1 201 ? 1.784 9.349 -6.857 1.00 96.56 201 GLY A C 1
ATOM 1550 O O . GLY A 1 201 ? 2.022 8.729 -7.892 1.00 96.56 201 GLY A O 1
ATOM 1551 N N . TRP A 1 202 ? 1.566 10.664 -6.846 1.00 96.44 202 TRP A N 1
ATOM 1552 C CA . TRP A 1 202 ? 1.489 11.506 -8.046 1.00 96.44 202 TRP A CA 1
ATOM 1553 C C . TRP A 1 202 ? 2.807 12.191 -8.435 1.00 96.44 202 TRP A C 1
ATOM 1555 O O . TRP A 1 202 ? 2.860 12.889 -9.448 1.00 96.44 202 TRP A O 1
ATOM 1565 N N . SER A 1 203 ? 3.892 11.973 -7.689 1.00 94.19 203 S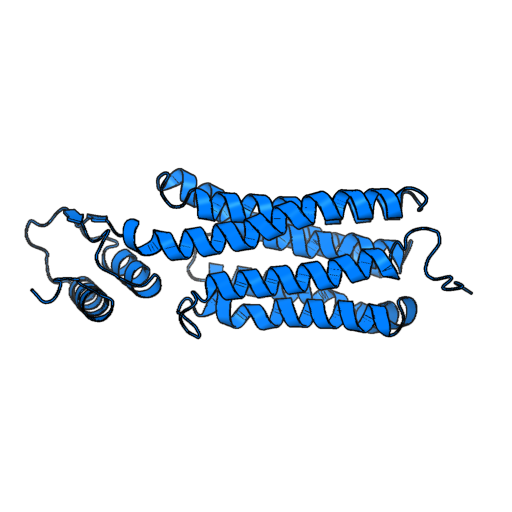ER A N 1
ATOM 1566 C CA . SER A 1 203 ? 5.193 12.603 -7.958 1.00 94.19 203 SER A CA 1
ATOM 1567 C C . SER A 1 203 ? 5.789 12.248 -9.331 1.00 94.19 203 SER A C 1
ATOM 1569 O O . SER A 1 203 ? 6.537 13.042 -9.902 1.00 94.19 203 SER A O 1
ATOM 1571 N N . CYS A 1 204 ? 5.403 11.107 -9.918 1.00 89.25 204 CYS A N 1
ATOM 1572 C CA . CYS A 1 204 ? 5.779 10.732 -11.284 1.00 89.25 204 CYS A CA 1
ATOM 1573 C C . CYS A 1 204 ? 5.242 11.687 -12.355 1.00 89.25 204 CYS A C 1
ATOM 1575 O O . CYS A 1 204 ? 5.742 11.635 -13.474 1.00 89.25 204 CYS A O 1
ATOM 1577 N N . ALA A 1 205 ? 4.283 12.573 -12.054 1.00 89.62 205 ALA A N 1
ATOM 1578 C CA . ALA A 1 205 ? 3.695 13.493 -13.031 1.00 89.62 205 ALA A CA 1
ATOM 1579 C C . ALA A 1 205 ? 4.747 14.293 -13.823 1.00 89.62 205 ALA A C 1
ATOM 1581 O O . ALA A 1 205 ? 4.553 14.538 -15.011 1.00 89.62 205 ALA A O 1
ATOM 1582 N N . GLY A 1 206 ? 5.885 14.632 -13.201 1.00 87.81 206 GLY A N 1
ATOM 1583 C CA . GLY A 1 206 ? 6.985 15.348 -13.859 1.00 87.81 206 GLY A CA 1
ATOM 1584 C C . GLY A 1 206 ? 7.719 14.556 -14.951 1.00 87.81 206 GLY A C 1
ATOM 1585 O O . GLY A 1 206 ? 8.280 15.167 -15.852 1.00 87.81 206 GLY A O 1
ATOM 1586 N N . CYS A 1 207 ? 7.693 13.221 -14.903 1.00 91.12 207 CYS A N 1
ATOM 1587 C CA . CYS A 1 207 ? 8.313 12.334 -15.900 1.00 91.12 207 CYS A CA 1
ATOM 1588 C C . CYS A 1 207 ? 7.299 11.403 -16.593 1.00 91.12 207 CYS A C 1
ATOM 1590 O O . CYS A 1 207 ? 7.681 10.550 -17.394 1.00 91.12 207 CYS A O 1
ATOM 1592 N N . LEU A 1 208 ? 6.000 11.555 -16.306 1.00 92.06 208 LEU A N 1
ATOM 1593 C CA . LEU A 1 208 ? 4.954 10.622 -16.726 1.00 92.06 208 LEU A CA 1
ATOM 1594 C C . LEU A 1 208 ? 4.814 10.550 -18.250 1.00 92.06 208 LEU A C 1
ATOM 1596 O O . LEU A 1 208 ? 4.708 9.456 -18.793 1.00 92.06 208 LEU A O 1
ATOM 1600 N N . SER A 1 209 ? 4.850 11.691 -18.943 1.00 93.19 209 SER A N 1
ATOM 1601 C CA . SER A 1 209 ? 4.725 11.745 -20.406 1.00 93.19 209 SER A CA 1
ATOM 1602 C C . SER A 1 209 ? 5.859 10.993 -21.105 1.00 93.19 209 SER A C 1
ATOM 1604 O O . SER A 1 209 ? 5.611 10.176 -21.991 1.00 93.19 209 SER A O 1
ATOM 1606 N N . GLU A 1 210 ? 7.099 11.224 -20.676 1.00 93.50 210 GLU A N 1
ATOM 1607 C CA . GLU A 1 210 ? 8.272 10.555 -21.231 1.00 93.50 210 GLU A CA 1
ATOM 1608 C C . GLU A 1 210 ? 8.302 9.068 -20.863 1.00 93.50 210 GLU A C 1
ATOM 1610 O O . GLU A 1 210 ? 8.598 8.222 -21.707 1.00 93.50 210 GLU A O 1
ATOM 1615 N N . MET A 1 211 ? 7.917 8.723 -19.634 1.00 93.12 211 MET A N 1
ATOM 1616 C CA . MET A 1 211 ? 7.807 7.334 -19.195 1.00 93.12 211 MET A CA 1
ATOM 1617 C C . MET A 1 211 ? 6.770 6.564 -20.023 1.00 93.12 211 MET A C 1
ATOM 1619 O O . MET A 1 211 ? 7.047 5.453 -20.473 1.00 93.12 211 MET A O 1
ATOM 1623 N N . MET A 1 212 ? 5.602 7.158 -20.281 1.00 94.06 212 MET A N 1
ATOM 1624 C CA . MET A 1 212 ? 4.564 6.572 -21.135 1.00 94.06 212 MET A CA 1
ATOM 1625 C C . MET A 1 212 ? 5.042 6.401 -22.582 1.00 94.06 212 MET A C 1
ATOM 1627 O O . MET A 1 212 ? 4.773 5.371 -23.202 1.00 94.06 212 MET A O 1
ATOM 1631 N N . ALA A 1 213 ? 5.800 7.368 -23.112 1.00 93.75 213 ALA A N 1
ATOM 1632 C CA . ALA A 1 213 ? 6.383 7.272 -24.449 1.00 93.75 213 ALA A CA 1
ATOM 1633 C C . ALA A 1 213 ? 7.385 6.108 -24.563 1.00 93.75 213 ALA A C 1
ATOM 1635 O O . ALA A 1 213 ? 7.324 5.347 -25.526 1.00 93.75 213 ALA A O 1
ATOM 1636 N N . ARG A 1 214 ? 8.257 5.924 -23.562 1.00 92.19 214 ARG A N 1
ATOM 1637 C CA . ARG A 1 214 ? 9.246 4.827 -23.516 1.00 92.19 214 ARG A CA 1
ATOM 1638 C C . ARG A 1 214 ? 8.605 3.449 -23.318 1.00 92.19 214 ARG A C 1
ATOM 1640 O O . ARG A 1 214 ? 9.116 2.453 -23.816 1.00 92.19 214 ARG A O 1
ATOM 1647 N N . MET A 1 215 ? 7.497 3.389 -22.585 1.00 91.50 215 MET A N 1
ATOM 1648 C CA . MET A 1 215 ? 6.793 2.149 -22.248 1.00 91.50 215 MET A CA 1
ATOM 1649 C C . MET A 1 215 ? 5.819 1.683 -23.342 1.00 91.50 215 MET A C 1
ATOM 1651 O O . MET A 1 215 ? 5.481 0.501 -23.425 1.00 91.50 215 MET A O 1
ATOM 1655 N N . GLY A 1 216 ? 5.349 2.613 -24.173 1.00 93.06 216 GLY A N 1
ATOM 1656 C CA . GLY A 1 216 ? 4.313 2.368 -25.167 1.00 93.06 216 GLY A CA 1
ATOM 1657 C C . GLY A 1 216 ? 2.891 2.372 -24.580 1.00 93.06 216 GLY A C 1
ATOM 1658 O O . GLY A 1 216 ? 2.690 2.423 -23.360 1.00 93.06 216 GLY A O 1
ATOM 1659 N N . PRO A 1 217 ? 1.864 2.332 -25.448 1.00 93.88 217 PRO A N 1
ATOM 1660 C CA . PRO A 1 217 ? 0.475 2.570 -25.057 1.00 93.88 217 PRO A CA 1
ATOM 1661 C C . PRO A 1 217 ? -0.097 1.494 -24.128 1.00 93.88 217 PRO A C 1
ATOM 1663 O O . PRO A 1 217 ? -0.830 1.823 -23.200 1.00 93.88 217 PRO A O 1
ATOM 1666 N N . GLU A 1 218 ? 0.239 0.219 -24.335 1.00 94.06 218 GLU A N 1
ATOM 1667 C CA . GLU A 1 218 ? -0.324 -0.869 -23.524 1.00 94.06 218 GLU A CA 1
ATOM 1668 C C . GLU A 1 218 ? 0.198 -0.851 -22.079 1.00 94.06 218 GLU A C 1
ATOM 1670 O O . GLU A 1 218 ? -0.594 -0.931 -21.139 1.00 94.06 218 GLU A O 1
ATOM 1675 N N . GLY A 1 219 ? 1.506 -0.651 -21.880 1.00 94.38 219 GLY A N 1
ATOM 1676 C CA . GLY A 1 219 ? 2.062 -0.461 -20.539 1.00 94.38 219 GLY A CA 1
ATOM 1677 C C . GLY A 1 219 ? 1.545 0.824 -19.888 1.00 94.38 219 GLY A C 1
ATOM 1678 O O . GLY A 1 219 ? 1.146 0.816 -18.724 1.00 94.38 219 GLY A O 1
ATOM 1679 N N . SER A 1 220 ? 1.419 1.904 -20.664 1.00 96.38 220 SER A N 1
ATOM 1680 C CA . SER A 1 220 ? 0.847 3.168 -20.185 1.00 96.38 220 SER A CA 1
ATOM 1681 C C . SER A 1 220 ? -0.570 3.003 -19.625 1.00 96.38 220 SER A C 1
ATOM 1683 O O . SER A 1 220 ? -0.890 3.590 -18.592 1.00 96.38 220 SER A O 1
ATOM 1685 N N . ARG A 1 221 ? -1.418 2.173 -20.251 1.00 97.38 221 ARG A N 1
ATOM 1686 C CA . ARG A 1 221 ? -2.764 1.876 -19.729 1.00 97.38 221 ARG A CA 1
ATOM 1687 C C . ARG A 1 221 ? -2.710 1.178 -18.376 1.00 97.38 221 ARG A C 1
ATOM 1689 O O . ARG A 1 221 ? -3.481 1.547 -17.499 1.00 97.38 221 ARG A O 1
ATOM 1696 N N . LEU A 1 222 ? -1.810 0.210 -18.187 1.00 97.69 222 LEU A N 1
ATOM 1697 C CA . LEU A 1 222 ? -1.644 -0.481 -16.902 1.00 97.69 222 LEU A CA 1
ATOM 1698 C C . LEU A 1 222 ? -1.123 0.459 -15.812 1.00 97.69 222 LEU A C 1
ATOM 1700 O O . LEU A 1 222 ? -1.626 0.436 -14.689 1.00 97.69 222 LEU A O 1
ATOM 1704 N N . LEU A 1 223 ? -0.156 1.318 -16.144 1.00 97.12 223 LEU A N 1
ATOM 1705 C CA . LEU A 1 223 ? 0.369 2.317 -15.217 1.00 97.12 223 LEU A CA 1
ATOM 1706 C C . LEU A 1 223 ? -0.734 3.281 -14.753 1.00 97.12 223 LEU A C 1
ATOM 1708 O O . LEU A 1 223 ? -0.918 3.475 -13.547 1.00 97.12 223 LEU A O 1
ATOM 1712 N N . VAL A 1 224 ? -1.486 3.848 -15.705 1.00 96.75 224 VAL A N 1
ATOM 1713 C CA . VAL A 1 224 ? -2.589 4.781 -15.430 1.00 96.75 224 VAL A CA 1
ATOM 1714 C C . VAL A 1 224 ? -3.712 4.082 -14.671 1.00 96.75 224 VAL A C 1
ATOM 1716 O O . VAL A 1 224 ? -4.170 4.613 -13.663 1.00 96.75 224 VAL A O 1
ATOM 1719 N N . ALA A 1 225 ? -4.120 2.879 -15.085 1.00 98.12 225 ALA A N 1
ATOM 1720 C CA . ALA A 1 225 ? -5.125 2.093 -14.372 1.00 98.12 225 ALA A CA 1
ATOM 1721 C C . ALA A 1 225 ? -4.710 1.851 -12.916 1.00 98.12 225 ALA A C 1
ATOM 1723 O O . ALA A 1 225 ? -5.512 2.067 -12.012 1.00 98.12 225 ALA A O 1
ATOM 1724 N N . GLY A 1 226 ? -3.444 1.503 -12.669 1.00 98.00 226 GLY A N 1
ATOM 1725 C CA . GLY A 1 226 ? -2.930 1.335 -11.312 1.00 98.00 226 GLY A CA 1
ATOM 1726 C C . GLY A 1 226 ? -3.004 2.617 -10.478 1.00 98.00 226 GLY A C 1
ATOM 1727 O O . GLY A 1 226 ? -3.497 2.587 -9.352 1.00 98.00 226 GLY A O 1
ATOM 1728 N N . GLY A 1 227 ? -2.596 3.760 -11.041 1.00 96.88 227 GLY A N 1
ATOM 1729 C CA . GLY A 1 227 ? -2.708 5.064 -10.370 1.00 96.88 227 GLY A CA 1
ATOM 1730 C C . GLY A 1 227 ? -4.158 5.468 -10.068 1.00 96.88 227 GLY A C 1
ATOM 1731 O O . GLY A 1 227 ? -4.451 5.993 -8.988 1.00 96.88 227 GLY A O 1
ATOM 1732 N N . LEU A 1 228 ? -5.080 5.164 -10.986 1.00 97.81 228 LEU A N 1
ATOM 1733 C CA . LEU A 1 228 ? -6.514 5.381 -10.803 1.00 97.81 228 LEU A CA 1
ATOM 1734 C C . LEU A 1 228 ? -7.106 4.457 -9.738 1.00 97.81 228 LEU A C 1
ATOM 1736 O O . LEU A 1 228 ? -7.913 4.928 -8.944 1.00 97.81 228 LEU A O 1
ATOM 1740 N N . PHE A 1 229 ? -6.697 3.188 -9.662 1.00 98.50 229 PHE A N 1
ATOM 1741 C CA . PHE A 1 229 ? -7.136 2.293 -8.590 1.00 98.50 229 PHE A CA 1
ATOM 1742 C C . PHE A 1 229 ? -6.659 2.784 -7.219 1.00 98.50 229 PHE A C 1
ATOM 1744 O O . PHE A 1 229 ? -7.475 2.912 -6.309 1.00 98.50 229 PHE A O 1
ATOM 1751 N N . TYR A 1 230 ? -5.382 3.154 -7.072 1.00 97.75 230 TYR A N 1
ATOM 1752 C CA . TYR A 1 230 ? -4.885 3.695 -5.801 1.00 97.75 230 TYR A CA 1
ATOM 1753 C C . TYR A 1 230 ? -5.624 4.969 -5.383 1.00 97.75 230 TYR A C 1
ATOM 1755 O O . TYR A 1 230 ? -6.055 5.088 -4.237 1.00 97.75 230 TYR A O 1
ATOM 1763 N N . THR A 1 231 ? -5.826 5.903 -6.315 1.00 96.81 231 THR A N 1
ATOM 1764 C CA . THR A 1 231 ? -6.532 7.160 -6.025 1.00 96.81 231 THR A CA 1
ATOM 1765 C C . THR A 1 231 ? -8.022 6.918 -5.755 1.00 96.81 231 THR A C 1
ATOM 1767 O O . THR A 1 231 ? -8.588 7.485 -4.824 1.00 96.81 231 THR A O 1
ATOM 1770 N N . GLY A 1 232 ? -8.659 6.040 -6.530 1.00 97.06 232 GLY A N 1
ATOM 1771 C CA . GLY A 1 232 ? -10.075 5.688 -6.415 1.00 97.06 232 GLY A CA 1
ATOM 1772 C C . GLY A 1 232 ? -10.423 4.908 -5.146 1.00 97.06 232 GLY A C 1
ATOM 1773 O O . GLY A 1 232 ? -11.574 4.940 -4.718 1.00 97.06 232 GLY A O 1
ATOM 1774 N N . GLY A 1 233 ? -9.442 4.265 -4.509 1.00 96.12 233 GLY A N 1
ATOM 1775 C CA . GLY A 1 233 ? -9.608 3.629 -3.204 1.00 96.12 233 GLY A CA 1
ATOM 1776 C C . GLY A 1 233 ? -9.707 4.620 -2.037 1.00 96.12 233 GLY A C 1
ATOM 1777 O O . GLY A 1 233 ? -10.350 4.319 -1.031 1.00 96.12 233 GLY A O 1
ATOM 1778 N N . VAL A 1 234 ? -9.113 5.814 -2.156 1.00 95.06 234 VAL A N 1
ATOM 1779 C CA . VAL A 1 234 ? -9.002 6.791 -1.054 1.00 95.06 234 VAL A CA 1
ATOM 1780 C C . VAL A 1 234 ? -10.345 7.165 -0.409 1.00 95.06 234 VAL A C 1
ATOM 1782 O O . VAL A 1 234 ? -10.405 7.213 0.822 1.00 95.06 234 VAL A O 1
ATOM 1785 N N . PRO A 1 235 ? -11.442 7.397 -1.158 1.00 94.75 235 PRO A N 1
ATOM 1786 C CA . PRO A 1 235 ? -12.745 7.656 -0.551 1.00 94.75 235 PRO A CA 1
ATOM 1787 C C . PRO A 1 235 ? -13.186 6.559 0.426 1.00 94.75 235 PRO A C 1
ATOM 1789 O O . PRO A 1 235 ? -13.710 6.873 1.493 1.00 94.75 235 PRO A O 1
ATOM 1792 N N . PHE A 1 236 ? -12.927 5.287 0.109 1.00 93.12 236 PHE A N 1
ATOM 1793 C CA . PHE A 1 236 ? -13.277 4.154 0.969 1.00 93.12 236 PHE A CA 1
ATOM 1794 C C . PHE A 1 236 ? -12.366 4.061 2.197 1.00 93.12 236 PHE A C 1
ATOM 1796 O O . PHE A 1 236 ? -12.852 3.835 3.303 1.00 93.12 236 PHE A O 1
ATOM 1803 N N . PHE A 1 237 ? -11.074 4.356 2.031 1.00 89.25 237 PHE A N 1
ATOM 1804 C CA . PHE A 1 237 ? -10.127 4.463 3.144 1.00 89.25 237 PHE A CA 1
ATOM 1805 C C . PHE A 1 237 ? -10.532 5.547 4.158 1.00 89.25 237 PHE A C 1
ATOM 1807 O O . PHE A 1 237 ? -10.417 5.370 5.369 1.00 89.25 237 PHE A O 1
ATOM 1814 N N . VAL A 1 238 ? -11.036 6.689 3.681 1.00 87.62 238 VAL A N 1
ATOM 1815 C CA . VAL A 1 238 ? -11.365 7.831 4.547 1.00 87.62 238 VAL A CA 1
ATOM 1816 C C . VAL A 1 238 ? -12.745 7.707 5.193 1.00 87.62 238 VAL A C 1
ATOM 1818 O O . VAL A 1 238 ? -12.889 8.149 6.338 1.00 87.62 238 VAL A O 1
ATOM 1821 N N . LYS A 1 239 ? -13.732 7.151 4.475 1.00 85.06 239 LYS A N 1
ATOM 1822 C CA . LYS A 1 239 ? -15.157 7.136 4.849 1.00 85.06 239 LYS A CA 1
ATOM 1823 C C . LYS A 1 239 ? -15.460 6.267 6.069 1.00 85.06 239 LYS A C 1
ATOM 1825 O O . LYS A 1 239 ? -16.262 6.689 6.896 1.00 85.06 239 LYS A O 1
ATOM 1830 N N . GLY A 1 240 ? -14.848 5.085 6.178 1.00 74.38 240 GLY A N 1
ATOM 1831 C CA . GLY A 1 240 ? -14.975 4.213 7.355 1.00 74.38 240 GLY A CA 1
ATOM 1832 C C . GLY A 1 240 ? -16.393 3.696 7.645 1.00 74.38 240 GLY A C 1
ATOM 1833 O O . GLY A 1 240 ? -16.729 3.483 8.806 1.00 74.38 240 GLY A O 1
ATOM 1834 N N . LYS A 1 241 ? -17.244 3.525 6.622 1.00 79.19 241 LYS A N 1
ATOM 1835 C CA . LYS A 1 241 ? -18.607 2.976 6.748 1.00 79.19 241 LYS A CA 1
ATOM 1836 C C . LYS A 1 241 ? -18.704 1.633 6.009 1.00 79.19 241 LYS A C 1
ATOM 1838 O O . LYS A 1 241 ? -17.728 0.891 5.901 1.00 79.19 241 LYS A O 1
ATOM 1843 N N . ARG A 1 242 ? -19.892 1.312 5.490 1.00 82.81 242 ARG A N 1
ATOM 1844 C CA . ARG A 1 242 ? -20.117 0.235 4.524 1.00 82.81 242 ARG A CA 1
ATOM 1845 C C . ARG A 1 242 ? -20.550 0.803 3.175 1.00 82.81 242 ARG A C 1
ATOM 1847 O O . ARG A 1 242 ? -21.206 1.851 3.111 1.00 82.81 242 ARG A O 1
ATOM 1854 N N . THR A 1 243 ? -20.238 0.079 2.109 1.00 85.06 243 THR A N 1
ATOM 1855 C CA . THR A 1 243 ? -20.748 0.314 0.755 1.00 85.06 243 THR A CA 1
ATOM 1856 C C . THR A 1 243 ? -21.208 -1.021 0.186 1.00 85.06 243 THR A C 1
ATOM 1858 O O . THR A 1 243 ? -20.465 -1.996 0.204 1.00 85.06 243 THR A O 1
ATOM 1861 N N . LEU A 1 244 ? -22.463 -1.086 -0.274 1.00 85.50 244 LEU A N 1
ATOM 1862 C CA . LEU A 1 244 ? -23.084 -2.324 -0.777 1.00 85.50 244 LEU A CA 1
ATOM 1863 C C . LEU A 1 244 ? -23.003 -3.507 0.217 1.00 85.50 244 LEU A C 1
ATOM 1865 O O . LEU A 1 244 ? -22.859 -4.657 -0.182 1.00 85.50 244 LEU A O 1
ATOM 1869 N N . GLY A 1 245 ? -23.066 -3.227 1.523 1.00 81.88 245 GLY A N 1
ATOM 1870 C CA . GLY A 1 245 ? -22.974 -4.238 2.587 1.00 81.88 245 GLY A CA 1
ATOM 1871 C C . GLY A 1 245 ? -21.548 -4.669 2.959 1.00 81.88 245 GLY A C 1
ATOM 1872 O O . GLY A 1 245 ? -21.363 -5.297 4.001 1.00 81.88 245 GLY A O 1
ATOM 1873 N N . VAL A 1 246 ? -20.537 -4.274 2.183 1.00 87.25 246 VAL A N 1
ATOM 1874 C CA . VAL A 1 246 ? -19.119 -4.582 2.426 1.00 87.25 246 VAL A CA 1
ATOM 1875 C C . VAL A 1 246 ? -18.468 -3.454 3.243 1.00 87.25 246 VAL A C 1
ATOM 1877 O O . VAL A 1 246 ? -18.791 -2.285 3.003 1.00 87.25 246 VAL A O 1
ATOM 1880 N N . PRO A 1 247 ? -17.570 -3.751 4.203 1.00 88.75 247 PRO A N 1
ATOM 1881 C CA . PRO A 1 247 ? -16.797 -2.725 4.903 1.00 88.75 247 PRO A CA 1
ATOM 1882 C C . PRO A 1 247 ? -15.970 -1.885 3.927 1.00 88.75 247 PRO A C 1
ATOM 1884 O O . PRO A 1 247 ? -15.284 -2.425 3.057 1.00 88.75 247 PRO A O 1
ATOM 1887 N N . ASP A 1 248 ? -16.000 -0.560 4.080 1.00 90.69 248 ASP A N 1
ATOM 1888 C CA . ASP A 1 248 ? -15.271 0.347 3.185 1.00 90.69 248 ASP A CA 1
ATOM 1889 C C . ASP A 1 248 ? -13.753 0.068 3.218 1.00 90.69 248 ASP A C 1
ATOM 1891 O O . ASP A 1 248 ? -13.092 0.137 2.185 1.00 90.69 248 ASP A O 1
ATOM 1895 N N . HIS A 1 249 ? -13.204 -0.347 4.365 1.00 92.75 249 HIS A N 1
ATOM 1896 C CA . HIS A 1 249 ? -11.787 -0.724 4.474 1.00 92.75 249 HIS A CA 1
ATOM 1897 C C . HIS A 1 249 ? -11.434 -1.975 3.653 1.00 92.75 249 HIS A C 1
ATOM 1899 O O . HIS A 1 249 ? -10.388 -2.025 3.008 1.00 92.75 249 HIS A O 1
ATOM 1905 N N . THR A 1 250 ? -12.344 -2.951 3.565 1.00 94.75 250 THR A N 1
ATOM 1906 C CA . THR A 1 250 ? -12.157 -4.105 2.674 1.00 94.75 250 THR A CA 1
ATOM 1907 C C . THR A 1 250 ? -12.198 -3.668 1.213 1.00 94.75 250 THR A C 1
ATOM 1909 O O . THR A 1 250 ? -11.400 -4.131 0.405 1.00 94.75 250 THR A O 1
ATOM 1912 N N . ILE A 1 251 ? -13.092 -2.744 0.849 1.00 96.50 251 ILE A N 1
ATOM 1913 C CA . ILE A 1 251 ? -13.138 -2.195 -0.515 1.00 96.50 251 ILE A CA 1
ATOM 1914 C C . ILE A 1 251 ? -11.820 -1.487 -0.837 1.00 96.50 251 ILE A C 1
ATOM 1916 O O . ILE A 1 251 ? -11.253 -1.720 -1.903 1.00 96.50 251 ILE A O 1
ATOM 1920 N N . TRP A 1 252 ? -11.286 -0.698 0.099 1.00 96.62 252 TRP A N 1
ATOM 1921 C CA . TRP A 1 252 ? -9.949 -0.114 -0.005 1.00 96.62 252 TRP A CA 1
ATOM 1922 C C . TRP A 1 252 ? -8.878 -1.177 -0.296 1.00 96.62 252 TRP A C 1
ATOM 1924 O O . TRP A 1 252 ? -8.107 -1.001 -1.239 1.00 96.62 252 TRP A O 1
ATOM 1934 N N . HIS A 1 253 ? -8.882 -2.312 0.411 1.00 97.56 253 HIS A N 1
ATOM 1935 C CA . HIS A 1 253 ? -7.955 -3.420 0.137 1.00 97.56 253 HIS A CA 1
ATOM 1936 C C . HIS A 1 253 ? -8.065 -3.949 -1.297 1.00 97.56 253 HIS A C 1
ATOM 1938 O O . HIS A 1 253 ? -7.052 -4.220 -1.943 1.00 97.56 253 HIS A O 1
ATOM 1944 N N . ILE A 1 254 ? -9.283 -4.066 -1.830 1.00 98.12 254 ILE A N 1
ATOM 1945 C CA . ILE A 1 254 ? -9.489 -4.504 -3.216 1.00 98.12 254 ILE A CA 1
ATOM 1946 C C . ILE A 1 254 ? -8.926 -3.482 -4.212 1.00 98.12 254 ILE A C 1
ATOM 1948 O O . ILE A 1 254 ? -8.286 -3.878 -5.185 1.00 98.12 254 ILE A O 1
ATOM 1952 N N . PHE A 1 255 ? -9.093 -2.179 -3.965 1.00 98.44 255 PHE A N 1
ATOM 1953 C CA . PHE A 1 255 ? -8.483 -1.131 -4.794 1.00 98.44 255 PHE A CA 1
ATOM 1954 C C . PHE A 1 255 ? -6.951 -1.164 -4.739 1.00 98.44 255 PHE A C 1
ATOM 1956 O O . PHE A 1 255 ? -6.305 -1.070 -5.782 1.00 98.44 255 PHE A O 1
ATOM 1963 N N . VAL A 1 256 ? -6.363 -1.352 -3.555 1.00 98.31 256 VAL A N 1
ATOM 1964 C CA . VAL A 1 256 ? -4.907 -1.497 -3.383 1.00 98.31 256 VAL A CA 1
ATOM 1965 C C . VAL A 1 256 ? -4.389 -2.724 -4.134 1.00 98.31 256 VAL A C 1
ATOM 1967 O O . VAL A 1 256 ? -3.383 -2.630 -4.835 1.00 98.31 256 VAL A O 1
ATOM 1970 N N . LEU A 1 257 ? -5.090 -3.858 -4.051 1.00 98.50 257 LEU A N 1
ATOM 1971 C CA . LEU A 1 257 ? -4.749 -5.076 -4.787 1.00 98.50 257 LEU A CA 1
ATOM 1972 C C . LEU A 1 257 ? -4.876 -4.897 -6.307 1.00 98.50 257 LEU A C 1
ATOM 1974 O O . LEU A 1 257 ? -3.984 -5.296 -7.048 1.00 98.50 257 LEU A O 1
ATOM 1978 N N . ALA A 1 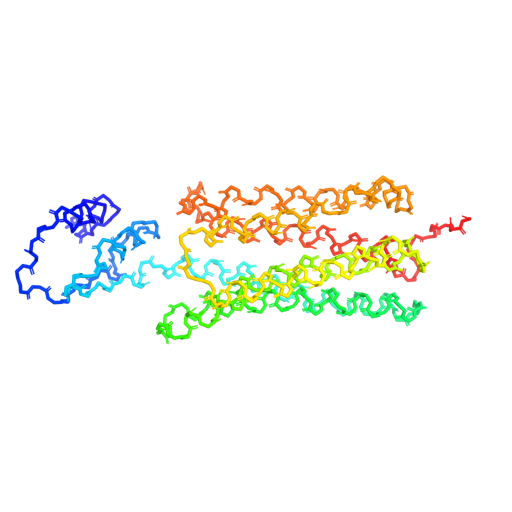258 ? -5.938 -4.255 -6.793 1.00 98.62 258 ALA A N 1
ATOM 1979 C CA . ALA A 1 258 ? -6.096 -3.961 -8.218 1.00 98.62 258 ALA A CA 1
ATOM 1980 C C . ALA A 1 258 ? -5.007 -3.000 -8.733 1.00 98.62 258 ALA A C 1
ATOM 1982 O O . ALA A 1 258 ? -4.459 -3.192 -9.826 1.00 98.62 258 ALA A O 1
ATOM 1983 N N . GLY A 1 259 ? -4.654 -1.993 -7.929 1.00 98.62 259 GLY A N 1
ATOM 1984 C CA . GLY A 1 259 ? -3.571 -1.055 -8.211 1.00 98.62 259 GLY A CA 1
ATOM 1985 C C . GLY A 1 259 ? -2.215 -1.749 -8.300 1.00 98.62 259 GLY A C 1
ATOM 1986 O O . GLY A 1 259 ? -1.500 -1.599 -9.295 1.00 98.62 259 GLY A O 1
ATOM 1987 N N . SER A 1 260 ? -1.891 -2.574 -7.303 1.00 98.31 260 SER A N 1
ATOM 1988 C CA . SER A 1 260 ? -0.633 -3.316 -7.253 1.00 98.31 260 SER A CA 1
ATOM 1989 C C . SER A 1 260 ? -0.531 -4.354 -8.366 1.00 98.31 260 SER A C 1
ATOM 1991 O O . SER A 1 260 ? 0.529 -4.453 -8.974 1.00 98.31 260 SER A O 1
ATOM 1993 N N . MET A 1 261 ? -1.616 -5.058 -8.709 1.00 98.44 261 MET A N 1
ATOM 1994 C CA . MET A 1 261 ? -1.656 -5.991 -9.839 1.00 98.44 261 MET A CA 1
ATOM 1995 C C . MET A 1 261 ? -1.410 -5.271 -11.165 1.00 98.44 261 MET A C 1
ATOM 1997 O O . MET A 1 261 ? -0.629 -5.746 -11.988 1.00 98.44 261 MET A O 1
ATOM 2001 N N . SER A 1 262 ? -2.032 -4.107 -11.365 1.00 98.44 262 SER A N 1
ATOM 2002 C CA . SER A 1 262 ? -1.837 -3.305 -12.578 1.00 98.44 262 SER A CA 1
ATOM 2003 C C . SER A 1 262 ? -0.374 -2.884 -12.728 1.00 98.44 262 SER A C 1
ATOM 2005 O O . SER A 1 262 ? 0.229 -3.092 -13.781 1.00 98.44 262 SER A O 1
ATOM 2007 N N . HIS A 1 263 ? 0.234 -2.364 -11.657 1.00 98.44 263 HIS A N 1
ATOM 2008 C CA . HIS A 1 263 ? 1.656 -2.006 -11.649 1.00 98.44 263 HIS A CA 1
ATOM 2009 C C . HIS A 1 263 ? 2.567 -3.229 -11.781 1.00 98.44 263 HIS A C 1
ATOM 2011 O O . HIS A 1 263 ? 3.533 -3.174 -12.534 1.00 98.44 263 HIS A O 1
ATOM 2017 N N . TYR A 1 264 ? 2.238 -4.349 -11.139 1.00 98.56 264 TYR A N 1
ATOM 2018 C CA . TYR A 1 264 ? 2.993 -5.597 -11.223 1.00 98.56 264 TYR A CA 1
ATOM 2019 C C . TYR A 1 264 ? 3.079 -6.101 -12.664 1.00 98.56 264 TYR A C 1
ATOM 2021 O O . TYR A 1 264 ? 4.175 -6.347 -13.169 1.00 98.56 264 TYR A O 1
ATOM 2029 N N . PHE A 1 265 ? 1.940 -6.208 -13.353 1.00 98.12 265 PHE A N 1
ATOM 2030 C CA . PHE A 1 265 ? 1.912 -6.643 -14.749 1.00 98.12 265 PHE A CA 1
ATOM 2031 C C . PHE A 1 265 ? 2.565 -5.624 -15.679 1.00 98.12 265 PHE A C 1
ATOM 2033 O O . PHE A 1 265 ? 3.226 -6.010 -16.642 1.00 98.12 265 PHE A O 1
ATOM 2040 N N . CYS A 1 266 ? 2.458 -4.333 -15.360 1.00 97.88 266 CYS A N 1
ATOM 2041 C CA . CYS A 1 266 ? 3.193 -3.296 -16.067 1.00 97.88 266 CYS A CA 1
ATOM 2042 C C . CYS A 1 266 ? 4.712 -3.529 -15.981 1.00 97.88 266 CYS A C 1
ATOM 2044 O O . CYS A 1 266 ? 5.402 -3.531 -17.000 1.00 97.88 266 CYS A O 1
ATOM 2046 N N . VAL A 1 267 ? 5.229 -3.800 -14.779 1.00 97.81 267 VAL A N 1
ATOM 2047 C CA . VAL A 1 267 ? 6.651 -4.092 -14.559 1.00 97.81 267 VAL A CA 1
ATOM 2048 C C . VAL A 1 267 ? 7.057 -5.390 -15.254 1.00 97.81 267 VAL A C 1
ATOM 2050 O O . VAL A 1 267 ? 8.055 -5.406 -15.973 1.00 97.81 267 VAL A O 1
ATOM 2053 N N . LEU A 1 268 ? 6.278 -6.460 -15.091 1.00 97.00 268 LEU A N 1
ATOM 2054 C CA . LEU A 1 268 ? 6.587 -7.775 -15.650 1.00 97.00 268 LEU A CA 1
ATOM 2055 C C . LEU A 1 268 ? 6.606 -7.779 -17.182 1.00 97.00 268 LEU A C 1
ATOM 2057 O O . LEU A 1 268 ? 7.433 -8.467 -17.768 1.00 97.00 268 LEU A O 1
ATOM 2061 N N . TRP A 1 269 ? 5.698 -7.057 -17.839 1.00 95.69 269 TRP A N 1
ATOM 2062 C CA . TRP A 1 269 ? 5.561 -7.113 -19.298 1.00 95.69 269 TRP A CA 1
ATOM 2063 C C . TRP A 1 269 ? 6.281 -5.987 -20.037 1.00 95.69 269 TRP A C 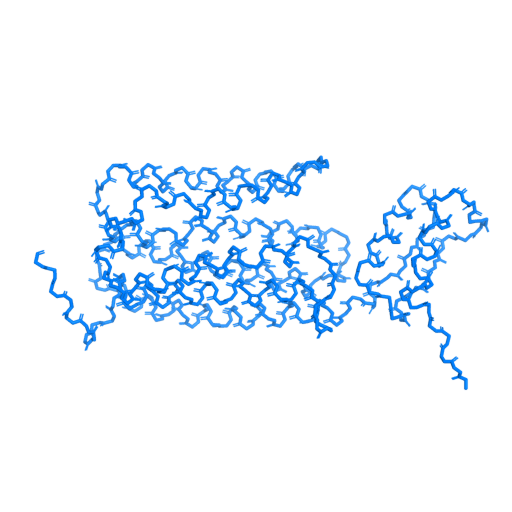1
ATOM 2065 O O . TRP A 1 269 ? 6.665 -6.196 -21.184 1.00 95.69 269 TRP A O 1
ATOM 2075 N N . TYR A 1 270 ? 6.490 -4.827 -19.406 1.00 94.81 270 TYR A N 1
ATOM 2076 C CA . TYR A 1 270 ? 7.016 -3.642 -20.096 1.00 94.81 270 TYR A CA 1
ATOM 2077 C C . TYR A 1 270 ? 8.318 -3.100 -19.500 1.00 94.81 270 TYR A C 1
ATOM 2079 O O . TYR A 1 270 ? 9.095 -2.500 -20.236 1.00 94.81 270 TYR A O 1
ATOM 2087 N N . CYS A 1 271 ? 8.614 -3.336 -18.216 1.00 93.38 271 CYS A N 1
ATOM 2088 C CA . CYS A 1 271 ? 9.916 -2.964 -17.644 1.00 93.38 271 CYS A CA 1
ATOM 2089 C C . CYS A 1 271 ? 10.936 -4.102 -17.796 1.00 93.38 271 CYS A C 1
ATOM 2091 O O . CYS A 1 271 ? 12.059 -3.906 -18.256 1.00 93.38 271 CYS A O 1
ATOM 2093 N N . VAL A 1 272 ? 10.557 -5.315 -17.395 1.00 93.56 272 VAL A N 1
ATOM 2094 C CA . VAL A 1 272 ? 11.436 -6.491 -17.399 1.00 93.56 272 VAL A CA 1
ATOM 2095 C C . VAL A 1 272 ? 10.744 -7.693 -18.051 1.00 93.56 272 VAL A C 1
ATOM 2097 O O . VAL A 1 272 ? 10.525 -8.696 -17.383 1.00 93.56 272 VAL A O 1
ATOM 2100 N N . PRO A 1 273 ? 10.410 -7.632 -19.356 1.00 87.75 273 PRO A N 1
ATOM 2101 C CA . PRO A 1 273 ? 9.761 -8.745 -20.044 1.00 87.75 273 PRO A CA 1
ATOM 2102 C C . PRO A 1 273 ? 10.597 -10.026 -19.969 1.00 87.75 273 PRO A C 1
ATOM 2104 O O . PRO A 1 273 ? 11.820 -9.994 -20.168 1.00 87.75 273 PRO A O 1
ATOM 2107 N N . LEU A 1 274 ? 9.913 -11.149 -19.716 1.00 81.12 274 LEU A N 1
ATOM 2108 C CA . LEU A 1 274 ? 10.476 -12.495 -19.827 1.00 81.12 274 LEU A CA 1
ATOM 2109 C C . LEU A 1 274 ? 11.007 -12.713 -21.249 1.00 81.12 274 LEU A C 1
ATOM 2111 O O . LEU A 1 274 ? 10.315 -12.426 -22.231 1.00 81.12 274 LEU A O 1
ATOM 2115 N N . ALA A 1 275 ? 12.225 -13.247 -21.357 1.00 66.69 275 ALA A N 1
ATOM 2116 C CA . ALA A 1 275 ? 12.832 -13.570 -22.641 1.00 66.69 275 ALA A CA 1
ATOM 2117 C C . ALA A 1 275 ? 11.891 -14.483 -23.455 1.00 66.69 275 ALA A C 1
ATOM 2119 O O . ALA A 1 275 ? 11.479 -15.542 -22.986 1.00 66.69 275 ALA A O 1
ATOM 2120 N N . GLY A 1 276 ? 11.513 -14.043 -24.662 1.00 58.22 276 GLY A N 1
ATOM 2121 C CA . GLY A 1 276 ? 10.662 -14.804 -25.586 1.00 58.22 276 GLY A CA 1
ATOM 2122 C C . GLY A 1 276 ? 9.247 -14.261 -25.825 1.00 58.22 276 GLY A C 1
ATOM 2123 O O . GLY A 1 276 ? 8.564 -14.772 -26.712 1.00 58.22 276 GLY A O 1
ATOM 2124 N N . LYS A 1 277 ? 8.794 -13.211 -25.124 1.00 49.91 277 LYS A N 1
ATOM 2125 C CA . LYS A 1 277 ? 7.574 -12.470 -25.502 1.00 49.91 277 LYS A CA 1
ATOM 2126 C C . LYS A 1 277 ? 7.828 -10.962 -25.475 1.00 49.91 277 LYS A C 1
ATOM 2128 O O . LYS A 1 277 ? 8.235 -10.422 -24.456 1.00 49.91 277 LYS A O 1
ATOM 2133 N N . PHE A 1 278 ? 7.536 -10.327 -26.613 1.00 46.47 278 PHE A N 1
ATOM 2134 C CA . PHE A 1 278 ? 7.702 -8.904 -26.939 1.00 46.47 278 PHE A CA 1
ATOM 2135 C C . PHE A 1 278 ? 9.142 -8.465 -27.251 1.00 46.47 278 PHE A C 1
ATOM 2137 O O . PHE A 1 278 ? 9.840 -7.872 -26.434 1.00 46.47 278 PHE A O 1
ATOM 2144 N N . ASN A 1 279 ? 9.546 -8.692 -28.509 1.00 35.44 279 ASN A N 1
ATOM 2145 C CA . ASN A 1 279 ? 10.564 -7.882 -29.182 1.00 35.44 279 ASN A CA 1
ATOM 2146 C C . ASN A 1 279 ? 10.041 -6.440 -29.309 1.00 35.44 279 ASN A C 1
ATOM 2148 O O . ASN A 1 279 ? 9.561 -6.041 -30.368 1.00 35.44 279 ASN A O 1
ATOM 2152 N N . VAL A 1 280 ? 10.105 -5.656 -28.235 1.00 44.84 280 VAL A N 1
ATOM 2153 C CA . VAL A 1 280 ? 10.144 -4.201 -28.382 1.00 44.84 280 VAL A CA 1
ATOM 2154 C C . VAL A 1 280 ? 11.583 -3.886 -28.755 1.00 44.84 280 VAL A C 1
ATOM 2156 O O . VAL A 1 280 ? 12.481 -3.926 -27.916 1.00 44.84 280 VAL A O 1
ATOM 2159 N N . GLN A 1 281 ? 11.814 -3.692 -30.052 1.00 32.31 281 GLN A N 1
ATOM 2160 C CA . GLN A 1 281 ? 13.074 -3.159 -30.548 1.00 32.31 281 GLN A CA 1
ATOM 2161 C C . GLN A 1 281 ? 13.266 -1.780 -29.914 1.00 32.31 281 GLN A C 1
ATOM 2163 O O . GLN A 1 281 ? 12.577 -0.831 -30.274 1.00 32.31 281 GLN A O 1
ATOM 2168 N N . LEU A 1 282 ? 14.177 -1.684 -28.948 1.00 41.03 282 LEU A N 1
ATOM 2169 C CA . LEU A 1 282 ? 14.758 -0.407 -28.562 1.00 41.03 282 LEU A CA 1
ATOM 2170 C C . LEU A 1 282 ? 15.696 -0.012 -29.709 1.00 41.03 282 LEU A C 1
ATOM 2172 O O . LEU A 1 282 ? 16.793 -0.562 -29.822 1.00 41.03 282 LEU A O 1
ATOM 2176 N N . GLN A 1 283 ? 15.194 0.835 -30.611 1.00 37.28 283 GLN A N 1
ATOM 2177 C CA . GLN A 1 283 ? 16.027 1.648 -31.498 1.00 37.28 283 GLN A CA 1
ATOM 2178 C C . GLN A 1 283 ? 16.499 2.891 -30.750 1.00 37.28 283 GLN A C 1
ATOM 2180 O O . GLN A 1 283 ? 15.688 3.442 -29.970 1.00 37.28 283 GLN A O 1
#

Organism: Polarella glacialis (NCBI:txid89957)

Secondary structure (DSSP, 8-state):
------HHHHHHHHHHHHHTT---TT--EEE-TTS---HHHHHHHHHHTTTSSPEEE-GGGGHHHHHHHHHHHHHHHHHHHHHHHHHHHHHTTS-HHHHHHHHHHHHHHHHHHHHHHHHHHSTTS-HHHHHHHHHHHHHHHHHHHHHHHHHHHHHHSTT-HHHHHHHHHHHHHHHHHHHHHHH--STTHHHHHHHHHHHHHTGGGGTHHHHHHHHHHHHHHHHHHHHHHHHHHHHHHHH-SEETTEEHHHHHHHHHHHHHHHHHHHIIIIISPPTTS------

Nearest PDB structures (foldseek):
  6krz-assembly3_C  TM=8.624E-01  e=9.968E-07  Homo sapiens
  6yxg-assembly1_A  TM=7.873E-01  e=2.737E-07  Homo sapiens
  5lxg-assembly1_A  TM=8.192E-01  e=4.514E-07  Homo sapiens
  7vvo-assembly1_R  TM=4.391E-01  e=1.173E-01  Homo sapiens

Sequence (283 aa):
MRSCHFGDAGGELFAALLEEGQEVHGLERLDLENNFISFHTCQCLQQASRGQKLQLQLVGNQVLDEVMNAVSHGLGLLLAIVGSVFLGIAASEKPYHCKVAVALYCIALNVLYIASTLFHSFYALGPTVVWVFGVLDHCAIYLLIAGSYCPFLSVFFPGALSEQKLLVSLWVMAFSGMITTAFYRGPQKKWIELSLYLGMGWSCAGCLSEMMARMGPEGSRLLVAGGLFYTGGVPFFVKGKRTLGVPDHTIWHIFVLAGSMSHYFCVLWYCVPLAGKFNVQLQ